Protein AF-A0A383WBE5-F1 (afdb_monomer)

Solvent-accessible surface area (backbone atoms only — not comparable to full-atom values): 13138 Å² total; per-residue (Å²): 139,89,74,96,76,85,88,79,81,76,92,83,75,55,53,64,82,38,38,76,37,96,54,30,44,100,83,18,21,33,39,42,39,72,37,47,26,37,24,79,88,40,89,92,39,70,59,68,49,75,51,32,63,54,89,50,66,79,34,72,50,17,30,55,55,42,47,58,23,40,49,56,35,49,54,25,47,78,69,72,65,59,42,84,93,76,47,42,68,42,64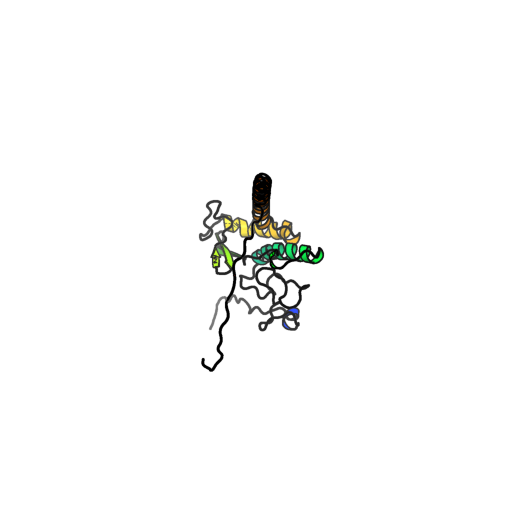,38,49,24,52,48,75,44,71,80,48,94,66,23,12,25,51,46,30,28,26,44,97,68,41,80,53,56,83,49,46,88,75,74,41,70,42,89,43,81,27,52,66,48,26,47,40,63,70,51,48,48,58,52,43,40,71,72,25,46,77,73,76,42,56,61,90,64,45,51,62,51,52,53,48,53,56,50,52,51,50,50,50,51,52,50,51,51,53,60,71,65,55,78,80,81,77,80,77,84,82,80,87,80,83,88,86,89,85,88,82,84,85,81,90,83,90,82,90,84,89,84,88,84,135

Secondary structure (DSSP, 8-state):
---S---PPPPP---HHHHTSTTB-TTSSBPB-TTT-BBSS-TT-B--GGGB--SS---HHHHHHHHHHHHHHHHHHHTT---GGGS------EEEEEEEETTEEEEEEE-GGG-B--SSGGGT--TTS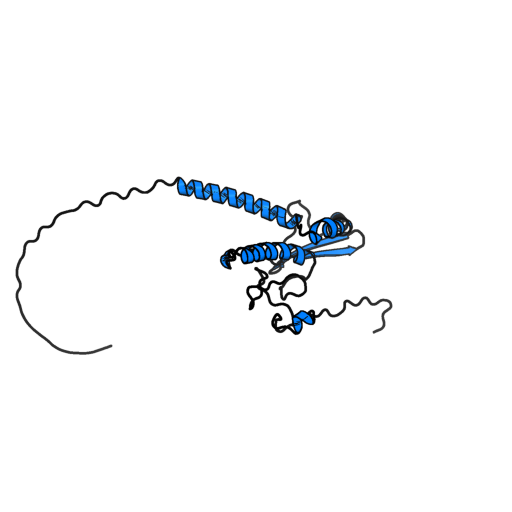-BHHHHHIIIIIHHHHHHHTGGGT--HHHHHHHHHHHHHHHHHHHHHHHHHHTSPP--PPPPP-PPP-------------------

Foldseek 3Di:
DDDPDDDDDDDDAADCVQQVDPQQDPRSAREADQWQQARPPDRLDGDAADRHPHPADRDPQRRLQVLVQNVQQNVCVVVVNRDPVPRGTAQQWDWDFDPPDVLWTQIFIAGPPGHGDDLCVVVVDDSRDTHSVSVCCVPPVVVCCCVVASVVSHDCSNVVVVVVVVVVVVVVVVVVVVVVVPDDPPPDDDDDDDDDDDDDDDDDDDDDDDDDDDD

Radius of gyration: 31.86 Å; Cα contacts (8 Å, |Δi|>4): 245; chains: 1; bounding box: 113×62×44 Å

Structure (mmCIF, N/CA/C/O backbone):
data_AF-A0A383WBE5-F1
#
_entry.id   AF-A0A383WBE5-F1
#
loop_
_atom_site.group_PDB
_atom_site.id
_atom_site.type_symbol
_atom_site.label_atom_id
_atom_site.label_alt_id
_atom_site.label_comp_id
_atom_site.label_asym_id
_atom_site.label_entity_id
_atom_site.label_seq_id
_atom_site.pdbx_PDB_ins_code
_atom_site.Cartn_x
_atom_site.Cartn_y
_atom_site.Cartn_z
_atom_site.occupancy
_atom_site.B_iso_or_equiv
_atom_site.auth_seq_id
_atom_site.auth_comp_id
_atom_site.auth_asym_id
_atom_site.auth_atom_id
_atom_site.pdbx_PDB_model_num
ATOM 1 N N . MET A 1 1 ? -28.006 -21.351 8.807 1.00 84.06 1 MET A N 1
ATOM 2 C CA . MET A 1 1 ? -27.714 -20.379 9.884 1.00 84.06 1 MET A CA 1
ATOM 3 C C . MET A 1 1 ? -28.696 -19.231 9.745 1.00 84.06 1 MET A C 1
ATOM 5 O O . MET A 1 1 ? -28.888 -18.782 8.623 1.00 84.06 1 MET A O 1
ATOM 9 N N . HIS A 1 2 ? -29.326 -18.804 10.838 1.00 94.88 2 HIS A N 1
ATOM 10 C CA . HIS A 1 2 ? -30.188 -17.618 10.872 1.00 94.88 2 HIS A CA 1
ATOM 11 C C . HIS A 1 2 ? -29.421 -16.472 11.544 1.00 94.88 2 HIS A C 1
ATOM 13 O O . HIS A 1 2 ? -28.668 -16.729 12.482 1.00 94.88 2 HIS A O 1
ATOM 19 N N . TYR A 1 3 ? -29.571 -15.248 11.039 1.00 97.56 3 TYR A N 1
ATOM 20 C CA . TYR A 1 3 ? -28.905 -14.047 11.547 1.00 97.56 3 TYR A CA 1
ATOM 21 C C . TYR A 1 3 ? -29.908 -12.897 11.674 1.00 97.56 3 TYR A C 1
ATOM 23 O O . TYR A 1 3 ? -30.753 -12.726 10.798 1.00 97.56 3 TYR A O 1
ATOM 31 N N . ASP A 1 4 ? -29.769 -12.093 12.730 1.00 97.88 4 ASP A N 1
ATOM 32 C CA . ASP A 1 4 ? -30.520 -10.840 12.906 1.00 97.88 4 ASP A CA 1
ATOM 33 C C . ASP A 1 4 ? -29.849 -9.666 12.164 1.00 97.88 4 ASP A C 1
ATOM 35 O O . ASP A 1 4 ? -30.520 -8.769 11.659 1.00 97.88 4 ASP A O 1
ATOM 39 N N . LEU A 1 5 ? -28.512 -9.694 12.047 1.00 97.75 5 LEU A N 1
ATOM 40 C CA . LEU A 1 5 ? -27.698 -8.781 11.237 1.00 97.75 5 LEU A CA 1
ATOM 41 C C . LEU A 1 5 ? -26.495 -9.536 10.652 1.00 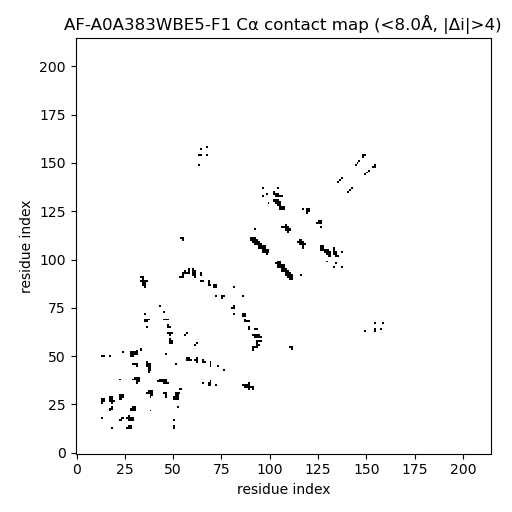97.75 5 LEU A C 1
ATOM 43 O O . LEU A 1 5 ? -25.787 -10.235 11.374 1.00 97.75 5 LEU A O 1
ATOM 47 N N . LEU A 1 6 ? -26.233 -9.352 9.356 1.00 97.50 6 LEU A N 1
ATOM 48 C CA . LEU A 1 6 ? -25.072 -9.912 8.663 1.00 97.50 6 LEU A CA 1
ATOM 49 C C . LEU A 1 6 ? -24.352 -8.814 7.871 1.00 97.50 6 LEU A C 1
ATOM 51 O O . LEU A 1 6 ? -24.920 -8.231 6.950 1.00 97.50 6 LEU A O 1
ATOM 55 N N . HIS A 1 7 ? -23.086 -8.570 8.209 1.00 97.44 7 HIS A N 1
ATOM 56 C CA . HIS A 1 7 ? -22.184 -7.714 7.441 1.00 97.44 7 HIS A CA 1
ATOM 57 C C . HIS A 1 7 ? -21.191 -8.593 6.675 1.00 97.44 7 HIS A C 1
ATOM 59 O O . HIS A 1 7 ? -20.322 -9.224 7.278 1.00 97.44 7 HIS A O 1
ATOM 65 N N . VAL A 1 8 ? -21.317 -8.640 5.348 1.00 97.69 8 VAL A N 1
ATOM 66 C CA . VAL A 1 8 ? -20.451 -9.455 4.485 1.00 97.69 8 VAL A CA 1
ATOM 67 C C . VAL A 1 8 ? -19.413 -8.569 3.812 1.00 97.69 8 VAL A C 1
ATOM 69 O O . VAL A 1 8 ? -19.761 -7.657 3.066 1.00 97.69 8 VAL A O 1
ATOM 72 N N . THR A 1 9 ? -18.136 -8.880 4.019 1.00 97.75 9 THR A N 1
ATOM 73 C CA . THR A 1 9 ? -17.062 -8.390 3.149 1.00 97.75 9 THR A CA 1
ATOM 74 C C . THR A 1 9 ? -17.033 -9.271 1.899 1.00 97.75 9 THR A C 1
ATOM 76 O O . THR A 1 9 ? -16.868 -10.486 2.040 1.00 97.75 9 THR A O 1
ATOM 79 N N . PRO A 1 10 ? -17.222 -8.722 0.688 1.00 97.69 10 PRO A N 1
ATOM 80 C CA . PRO A 1 10 ? -17.260 -9.533 -0.520 1.00 97.69 10 PRO A CA 1
ATOM 81 C C . PRO A 1 10 ? -15.884 -10.150 -0.824 1.00 97.69 10 PRO A C 1
ATOM 83 O O . PRO A 1 10 ? -14.854 -9.605 -0.415 1.00 97.69 10 PRO A O 1
ATOM 86 N N . PRO A 1 11 ? -15.835 -11.258 -1.584 1.00 97.12 11 PRO A N 1
ATOM 87 C CA . PRO A 1 11 ? -14.591 -11.721 -2.181 1.00 97.12 11 PRO A CA 1
ATOM 88 C C . PRO A 1 11 ? -14.015 -10.635 -3.096 1.00 97.12 11 PRO A C 1
ATOM 90 O O . PRO A 1 11 ? -14.704 -10.131 -3.983 1.00 97.12 11 PRO A O 1
ATOM 93 N N . HIS A 1 12 ? -12.748 -10.286 -2.892 1.00 95.69 12 HIS A N 1
ATOM 94 C CA . HIS A 1 12 ? -12.026 -9.363 -3.764 1.00 95.69 12 HIS A CA 1
ATOM 95 C C . HIS A 1 12 ? -11.203 -10.158 -4.779 1.00 95.69 12 HIS A C 1
ATOM 97 O O . HIS A 1 12 ? -10.529 -11.122 -4.417 1.00 95.69 12 HIS A O 1
ATOM 103 N N . VAL A 1 13 ? -11.249 -9.744 -6.043 1.00 96.38 13 VAL A N 1
ATOM 104 C CA . VAL A 1 13 ? -10.542 -10.381 -7.163 1.00 96.38 13 VAL A CA 1
ATOM 105 C C . VAL A 1 13 ? -9.767 -9.328 -7.960 1.00 96.38 13 VAL A C 1
ATOM 107 O O . VAL A 1 13 ? -10.116 -8.145 -7.886 1.00 96.38 13 VAL A O 1
ATOM 110 N N . PRO A 1 14 ? -8.727 -9.713 -8.721 1.00 97.12 14 PRO A N 1
ATOM 111 C CA . PRO A 1 14 ? -8.031 -8.771 -9.582 1.00 97.12 14 PRO A CA 1
ATOM 112 C C . PRO A 1 14 ? -8.961 -8.170 -10.640 1.00 97.12 14 PRO A C 1
ATOM 114 O O . PRO A 1 14 ? -9.923 -8.796 -11.092 1.00 97.12 14 PRO A O 1
ATOM 117 N N . ALA A 1 15 ? -8.645 -6.951 -11.075 1.00 95.69 15 ALA A N 1
ATOM 118 C CA . ALA A 1 15 ? -9.392 -6.295 -12.139 1.00 95.69 15 ALA A CA 1
ATOM 119 C C . ALA A 1 15 ? -9.280 -7.102 -13.452 1.00 95.69 15 ALA A C 1
ATOM 121 O O . ALA A 1 15 ? -8.156 -7.402 -13.865 1.00 95.69 15 ALA A O 1
ATOM 122 N N . PRO A 1 16 ? -10.389 -7.386 -14.168 1.00 97.38 16 PRO A N 1
ATOM 123 C CA . PRO A 1 16 ? -10.356 -8.176 -15.404 1.00 97.38 16 PRO A CA 1
ATOM 124 C C . PRO A 1 16 ? -9.411 -7.625 -16.478 1.00 97.38 16 PRO A C 1
ATOM 126 O O . PRO A 1 16 ? -8.791 -8.392 -17.208 1.00 97.38 16 PRO A O 1
ATOM 129 N N . ALA A 1 17 ? -9.259 -6.299 -16.549 1.00 96.75 17 ALA A N 1
ATOM 130 C CA . ALA A 1 17 ? -8.336 -5.643 -17.474 1.00 96.75 17 ALA A CA 1
ATOM 131 C C . ALA A 1 17 ? -6.866 -6.030 -17.232 1.00 96.75 17 ALA A C 1
ATOM 133 O O . ALA A 1 17 ? -6.092 -6.104 -18.179 1.00 96.75 17 ALA A O 1
ATOM 134 N N . VAL A 1 18 ? -6.488 -6.294 -15.977 1.00 97.50 18 VAL A N 1
ATOM 135 C CA . VAL A 1 18 ? -5.151 -6.782 -15.620 1.00 97.50 18 VAL A CA 1
ATOM 136 C C . VAL A 1 18 ? -5.100 -8.297 -15.771 1.00 97.50 18 VAL A C 1
ATOM 138 O O . VAL A 1 18 ? -4.223 -8.796 -16.472 1.00 97.50 18 VAL A O 1
ATOM 141 N N . ALA A 1 19 ? -6.065 -9.013 -15.186 1.00 97.75 19 ALA A N 1
ATOM 142 C CA . ALA A 1 19 ? -6.081 -10.474 -15.137 1.00 97.75 19 ALA A CA 1
ATOM 143 C C . ALA A 1 19 ? -6.065 -11.135 -16.524 1.00 97.75 19 ALA A C 1
ATOM 145 O O . ALA A 1 19 ? -5.421 -12.161 -16.708 1.00 97.75 19 ALA A O 1
ATOM 146 N N . ASN A 1 20 ? -6.730 -10.527 -17.510 1.00 97.69 20 ASN A N 1
ATOM 147 C CA . ASN A 1 20 ? -6.792 -11.038 -18.882 1.00 97.69 20 ASN A CA 1
ATOM 148 C C . ASN A 1 20 ? -5.651 -10.521 -19.780 1.00 97.69 20 ASN A C 1
ATOM 150 O O . ASN A 1 20 ? -5.689 -10.715 -20.994 1.00 97.69 20 ASN A O 1
ATOM 154 N N . SER A 1 21 ? -4.662 -9.821 -19.217 1.00 97.62 21 SER A N 1
ATOM 155 C CA . SER A 1 21 ? -3.541 -9.237 -19.962 1.00 97.62 21 SER A CA 1
ATOM 156 C C . SER A 1 21 ? -2.244 -10.022 -19.762 1.00 97.62 21 SER A C 1
ATOM 158 O O . SER A 1 21 ? -2.089 -10.784 -18.809 1.00 97.62 21 SER A O 1
ATOM 160 N N . SER A 1 22 ? -1.244 -9.755 -20.604 1.00 97.62 22 SER A N 1
ATOM 161 C CA . SER A 1 22 ? 0.113 -10.283 -20.416 1.00 97.62 22 SER A CA 1
ATOM 162 C C . SER A 1 22 ? 0.862 -9.659 -19.227 1.00 97.62 22 SER A C 1
ATOM 164 O O . SER A 1 22 ? 2.015 -10.023 -18.975 1.00 97.62 22 SER A O 1
ATOM 166 N N . LEU A 1 23 ? 0.244 -8.722 -18.497 1.00 98.00 23 LEU A N 1
ATOM 167 C CA . LEU A 1 23 ? 0.819 -8.047 -17.330 1.00 98.00 23 LEU A CA 1
ATOM 168 C C . LEU A 1 23 ? 0.566 -8.796 -16.009 1.00 98.00 23 LEU A C 1
ATOM 170 O O . LEU A 1 23 ? 1.147 -8.457 -14.980 1.00 98.00 23 LEU A O 1
ATOM 174 N N . ALA A 1 24 ? -0.313 -9.797 -16.014 1.00 98.00 24 ALA A N 1
ATOM 175 C CA . ALA A 1 24 ? -0.680 -10.511 -14.800 1.00 98.00 24 ALA A CA 1
ATOM 176 C C . ALA A 1 24 ? 0.362 -11.564 -14.369 1.00 98.00 24 ALA A C 1
ATOM 178 O O . ALA A 1 24 ? 1.143 -12.078 -15.179 1.00 98.00 24 ALA A O 1
ATOM 179 N N . ASP A 1 25 ? 0.373 -11.893 -13.080 1.00 96.88 25 ASP A N 1
ATOM 180 C CA . ASP A 1 25 ? 0.898 -13.148 -12.548 1.00 96.88 25 ASP A CA 1
ATOM 181 C C . ASP A 1 25 ? -0.133 -14.290 -12.677 1.00 96.88 25 ASP A C 1
ATOM 183 O O . ASP A 1 25 ? -1.224 -14.119 -13.221 1.00 96.88 25 ASP A O 1
ATOM 187 N N . ALA A 1 26 ? 0.205 -15.473 -12.156 1.00 95.94 26 ALA A N 1
ATOM 188 C CA . ALA A 1 26 ? -0.695 -16.630 -12.152 1.00 95.94 26 ALA A CA 1
ATOM 189 C C . ALA A 1 26 ? -1.987 -16.412 -11.333 1.00 95.94 26 ALA A C 1
ATOM 191 O O . ALA A 1 26 ? -2.956 -17.143 -11.523 1.00 95.94 26 ALA A O 1
ATOM 192 N N . GLY A 1 27 ? -2.007 -15.428 -10.427 1.00 96.06 27 GLY A N 1
ATOM 193 C CA . GLY A 1 27 ? -3.172 -15.039 -9.634 1.00 96.06 27 GLY A CA 1
ATOM 194 C C . GLY A 1 27 ? -4.013 -13.925 -10.264 1.00 96.06 27 GLY A C 1
ATOM 195 O O . GLY A 1 27 ? -5.017 -13.534 -9.673 1.00 96.06 27 GLY A O 1
ATOM 196 N N . GLY A 1 28 ? -3.629 -13.410 -11.438 1.00 97.69 28 GLY A N 1
ATOM 197 C CA . GLY A 1 28 ? -4.328 -12.330 -12.138 1.00 97.69 28 GLY A CA 1
ATOM 198 C C . GLY A 1 28 ? -3.926 -10.913 -11.703 1.00 97.69 28 GLY A C 1
ATOM 199 O O . GLY A 1 28 ? -4.523 -9.947 -12.179 1.00 97.69 28 GLY A O 1
ATOM 200 N N . TRP A 1 29 ? -2.938 -10.759 -10.815 1.00 98.25 29 TRP A N 1
ATOM 201 C CA . TRP A 1 29 ? -2.478 -9.458 -10.314 1.00 98.25 29 TRP A CA 1
ATOM 202 C C . TRP A 1 29 ? -1.343 -8.901 -11.165 1.00 98.25 29 TRP A C 1
ATOM 204 O O . TRP A 1 29 ? -0.551 -9.652 -11.721 1.00 98.25 29 TRP A O 1
ATOM 214 N N . LEU A 1 30 ? -1.214 -7.577 -11.233 1.00 98.38 30 LEU A N 1
ATOM 215 C CA . LEU A 1 30 ? -0.131 -6.913 -11.953 1.00 98.38 30 LEU A CA 1
ATOM 216 C C . LEU A 1 30 ? 1.215 -7.278 -11.315 1.00 98.38 30 LEU A C 1
ATOM 218 O O . LEU A 1 30 ? 1.466 -6.929 -10.156 1.00 98.38 30 LEU A O 1
ATOM 222 N N . VAL A 1 31 ? 2.078 -7.964 -12.069 1.00 98.00 31 VAL A N 1
ATOM 223 C CA . VAL A 1 31 ? 3.340 -8.475 -11.529 1.00 98.00 31 VAL A CA 1
ATOM 224 C C . VAL A 1 31 ? 4.438 -7.422 -11.578 1.00 98.00 31 VAL A C 1
ATOM 226 O O . VAL A 1 31 ? 4.884 -6.986 -12.639 1.00 98.00 31 VAL A O 1
ATOM 229 N N . VAL A 1 32 ? 4.915 -7.020 -10.407 1.00 98.06 32 VAL A N 1
ATOM 230 C CA . VAL A 1 32 ? 5.949 -5.990 -10.268 1.00 98.06 32 VAL A CA 1
ATOM 231 C C . VAL A 1 32 ? 7.045 -6.434 -9.314 1.00 98.06 32 VAL A C 1
ATOM 233 O O . VAL A 1 32 ? 6.839 -7.277 -8.440 1.00 98.06 32 VAL A O 1
ATOM 236 N N . ASN A 1 33 ? 8.224 -5.842 -9.466 1.00 97.50 33 ASN A N 1
ATOM 237 C CA . ASN A 1 33 ? 9.270 -5.920 -8.466 1.00 97.50 33 ASN A CA 1
ATOM 238 C C . ASN A 1 33 ? 8.764 -5.276 -7.166 1.00 97.50 33 ASN A C 1
ATOM 240 O O . ASN A 1 33 ? 8.285 -4.140 -7.167 1.00 97.50 33 ASN A O 1
ATOM 244 N N . LYS A 1 34 ? 8.885 -6.008 -6.054 1.00 97.44 34 LYS A N 1
ATOM 245 C CA . LYS A 1 34 ? 8.357 -5.587 -4.750 1.00 97.44 34 LYS A CA 1
ATOM 246 C C . LYS A 1 34 ? 8.993 -4.303 -4.204 1.00 97.44 34 LYS A C 1
ATOM 248 O O . LYS A 1 34 ? 8.374 -3.633 -3.383 1.00 97.44 34 LYS A O 1
ATOM 253 N N . GLU A 1 35 ? 10.211 -3.980 -4.633 1.00 97.00 35 GLU A N 1
ATOM 254 C CA . GLU A 1 35 ? 10.952 -2.797 -4.201 1.00 97.00 35 GLU A CA 1
ATOM 255 C C . GLU A 1 35 ? 10.780 -1.651 -5.198 1.00 97.00 35 GLU A C 1
ATOM 257 O O . GLU A 1 35 ? 10.442 -0.544 -4.797 1.00 97.00 35 GLU A O 1
ATOM 262 N N . THR A 1 36 ? 10.988 -1.891 -6.494 1.00 97.44 36 THR A N 1
ATOM 263 C CA . THR A 1 36 ? 11.051 -0.800 -7.485 1.00 97.44 36 THR A CA 1
ATOM 264 C C . THR A 1 36 ? 9.706 -0.456 -8.116 1.00 97.44 36 THR A C 1
ATOM 266 O O . THR A 1 36 ? 9.591 0.586 -8.762 1.00 97.44 36 THR A O 1
ATOM 269 N N . LEU A 1 37 ? 8.691 -1.313 -7.939 1.00 98.25 37 LEU A N 1
ATOM 270 C CA . LEU A 1 37 ? 7.353 -1.205 -8.541 1.00 98.25 37 LEU A CA 1
ATOM 271 C C . LEU A 1 37 ? 7.326 -1.306 -10.076 1.00 98.25 37 LEU A C 1
ATOM 273 O O . LEU A 1 37 ? 6.272 -1.152 -10.697 1.00 98.25 37 LEU A O 1
ATOM 277 N N . GLN A 1 38 ? 8.469 -1.602 -10.692 1.00 97.88 38 GLN A N 1
ATOM 278 C CA . GLN A 1 38 ? 8.599 -1.846 -12.123 1.00 97.88 38 GLN A CA 1
ATOM 279 C C . GLN A 1 38 ? 8.125 -3.260 -12.467 1.00 97.88 38 GLN A C 1
ATOM 281 O O . GLN A 1 38 ? 8.376 -4.213 -11.727 1.00 97.88 38 GLN A O 1
ATOM 286 N N . HIS A 1 39 ? 7.452 -3.418 -13.600 1.00 98.12 39 HIS A N 1
ATOM 287 C CA . HIS A 1 39 ? 6.973 -4.711 -14.066 1.00 98.12 39 HIS A CA 1
ATOM 288 C C . HIS A 1 39 ? 8.138 -5.652 -14.399 1.00 98.12 39 HIS A C 1
ATOM 290 O O . HIS A 1 39 ? 9.092 -5.264 -15.071 1.00 98.12 39 HIS A O 1
ATOM 296 N N . LEU A 1 40 ? 8.040 -6.922 -13.992 1.00 97.06 40 LEU A N 1
ATOM 297 C CA . LEU A 1 40 ? 9.162 -7.871 -14.106 1.00 97.06 40 LEU A CA 1
ATOM 298 C C . LEU A 1 40 ? 9.545 -8.229 -15.549 1.00 97.06 40 LEU A C 1
ATOM 300 O O . LEU A 1 40 ? 10.672 -8.639 -15.803 1.00 97.06 40 LEU A O 1
ATOM 304 N N . ARG A 1 41 ? 8.606 -8.103 -16.494 1.00 97.06 41 ARG A N 1
ATOM 305 C CA . ARG A 1 41 ? 8.818 -8.441 -17.917 1.00 97.06 41 ARG A CA 1
ATOM 306 C C . ARG A 1 41 ? 8.873 -7.237 -18.857 1.00 97.06 41 ARG A C 1
ATOM 308 O O . ARG A 1 41 ? 9.339 -7.376 -19.980 1.00 97.06 41 ARG A O 1
ATOM 315 N N . TYR A 1 42 ? 8.354 -6.084 -18.433 1.00 97.62 42 TYR A N 1
ATOM 316 C CA . TYR A 1 42 ? 8.132 -4.933 -19.313 1.00 97.62 42 TYR A CA 1
ATOM 317 C C . TYR A 1 42 ? 8.751 -3.692 -18.661 1.00 97.62 42 TYR A C 1
ATOM 319 O O . TYR A 1 42 ? 8.151 -3.129 -17.749 1.00 97.62 42 TYR A O 1
ATOM 327 N N . PRO A 1 43 ? 9.951 -3.260 -19.085 1.00 95.44 43 PRO A N 1
ATOM 328 C CA . PRO A 1 43 ? 10.722 -2.241 -18.367 1.00 95.44 43 PRO A CA 1
ATOM 329 C C . PRO A 1 43 ? 10.081 -0.845 -18.389 1.00 95.44 43 PRO A C 1
ATOM 331 O O . PRO A 1 43 ? 10.426 0.007 -17.579 1.00 95.44 43 PRO A O 1
ATOM 334 N N . ASN A 1 44 ? 9.132 -0.598 -19.287 1.00 96.31 44 ASN A N 1
ATOM 335 C CA . ASN A 1 44 ? 8.376 0.649 -19.380 1.00 96.31 44 ASN A CA 1
ATOM 336 C C . ASN A 1 44 ? 7.006 0.591 -18.678 1.00 96.31 44 ASN A C 1
ATOM 338 O O . ASN A 1 44 ? 6.203 1.506 -18.843 1.00 96.31 44 ASN A O 1
ATOM 342 N N . VAL A 1 45 ? 6.716 -0.477 -17.931 1.00 97.94 45 VAL A N 1
ATOM 343 C CA . VAL A 1 45 ? 5.460 -0.647 -17.193 1.00 97.94 45 VAL A CA 1
ATOM 344 C C . VAL A 1 45 ? 5.751 -0.613 -15.697 1.00 97.94 45 VAL A C 1
ATOM 346 O O . VAL A 1 45 ? 6.680 -1.259 -15.220 1.00 97.94 45 VAL A O 1
ATOM 349 N N . PHE A 1 46 ? 4.925 0.115 -14.952 1.00 98.19 46 PHE A N 1
ATOM 350 C CA . PHE A 1 46 ? 4.971 0.193 -13.493 1.00 98.19 46 PHE A CA 1
ATOM 351 C C . PHE A 1 46 ? 3.579 -0.051 -12.918 1.00 98.19 46 PHE A C 1
ATOM 353 O O . PHE A 1 46 ? 2.573 0.138 -13.604 1.00 98.19 46 PHE A O 1
ATOM 360 N N . GLY A 1 47 ? 3.526 -0.467 -11.656 1.00 97.69 47 GLY A N 1
ATOM 361 C CA . GLY A 1 47 ? 2.281 -0.752 -10.953 1.00 97.69 47 GLY A CA 1
ATOM 362 C C . GLY A 1 47 ? 2.220 -0.119 -9.572 1.00 97.69 47 GLY A C 1
ATOM 363 O O . GLY A 1 47 ? 3.228 0.014 -8.886 1.00 97.69 47 GLY A O 1
ATOM 364 N N . ILE A 1 48 ? 1.012 0.227 -9.136 1.00 97.75 48 ILE A N 1
ATOM 365 C CA . ILE A 1 48 ? 0.741 0.792 -7.814 1.00 97.75 48 ILE A CA 1
ATOM 366 C C . ILE A 1 48 ? -0.612 0.320 -7.282 1.00 97.75 48 ILE A C 1
ATOM 368 O O . ILE A 1 48 ? -1.566 0.143 -8.036 1.00 97.75 48 ILE A O 1
ATOM 372 N N . GLY A 1 49 ? -0.703 0.179 -5.963 1.00 97.75 49 GLY A N 1
ATOM 373 C CA . GLY A 1 49 ? -1.946 -0.063 -5.249 1.00 97.75 49 GLY A CA 1
ATOM 374 C C . GLY A 1 49 ? -2.463 -1.491 -5.380 1.00 97.75 49 GLY A C 1
ATOM 375 O O . GLY A 1 49 ? -1.715 -2.459 -5.543 1.00 97.75 49 GLY A O 1
ATOM 376 N N . ASP A 1 50 ? -3.780 -1.616 -5.264 1.00 98.12 50 ASP A N 1
ATOM 377 C CA . ASP A 1 50 ? -4.451 -2.891 -5.019 1.00 98.12 50 ASP A CA 1
ATOM 378 C C . ASP A 1 50 ? -4.374 -3.860 -6.202 1.00 98.12 50 ASP A C 1
ATOM 380 O O . ASP A 1 50 ? -4.496 -5.069 -5.999 1.00 98.12 50 ASP A O 1
ATOM 384 N N . CYS A 1 51 ? -4.120 -3.372 -7.419 1.00 97.44 51 CYS A N 1
ATOM 385 C CA . CYS A 1 51 ? -3.981 -4.227 -8.596 1.00 97.44 51 CYS A CA 1
ATOM 386 C C . CYS A 1 51 ? -2.662 -5.013 -8.622 1.00 97.44 51 CYS A C 1
ATOM 388 O O . CYS A 1 51 ? -2.572 -5.986 -9.367 1.00 97.44 51 CYS A O 1
ATOM 390 N N . CYS A 1 52 ? -1.664 -4.633 -7.820 1.00 97.88 52 CYS A N 1
ATOM 391 C CA . CYS A 1 52 ? -0.340 -5.247 -7.838 1.00 97.88 52 CYS A CA 1
ATOM 392 C C . CYS A 1 52 ? -0.234 -6.509 -6.981 1.00 97.88 52 CYS A C 1
ATOM 394 O O . CYS A 1 52 ? -0.885 -6.642 -5.939 1.00 97.88 52 CYS A O 1
ATOM 396 N N . SER A 1 53 ? 0.696 -7.384 -7.357 1.00 96.50 53 SER A N 1
ATOM 397 C CA . SER A 1 53 ? 1.096 -8.587 -6.615 1.00 96.50 53 SER A CA 1
ATOM 398 C C . SER A 1 53 ? 2.033 -8.291 -5.423 1.00 96.50 53 SER A C 1
ATOM 400 O O . SER A 1 53 ? 2.898 -9.103 -5.093 1.00 96.50 53 SER A O 1
ATOM 402 N N . LEU A 1 54 ? 1.936 -7.106 -4.804 1.00 97.44 54 LEU A N 1
ATOM 403 C CA . LEU A 1 54 ? 2.827 -6.709 -3.706 1.00 97.44 54 LEU A CA 1
ATOM 404 C C . LEU A 1 54 ? 2.470 -7.463 -2.415 1.00 97.44 54 LEU A C 1
ATOM 406 O O . LEU A 1 54 ? 1.298 -7.460 -2.029 1.00 97.44 54 LEU A O 1
ATOM 410 N N . PRO A 1 55 ? 3.449 -8.056 -1.705 1.00 95.75 55 PRO A N 1
ATOM 411 C CA . PRO A 1 55 ? 3.206 -8.827 -0.487 1.00 95.75 55 PRO A CA 1
ATOM 412 C C . PRO A 1 55 ? 3.078 -7.911 0.744 1.00 95.75 55 PRO A C 1
ATOM 414 O O . PRO A 1 55 ? 3.851 -8.004 1.692 1.00 95.75 55 PRO A O 1
ATOM 417 N N . THR A 1 56 ? 2.123 -6.979 0.713 1.00 95.62 56 THR A N 1
ATOM 418 C CA . THR A 1 56 ? 1.797 -6.075 1.828 1.00 95.62 56 THR A CA 1
ATOM 419 C C . THR A 1 56 ? 0.291 -5.785 1.877 1.00 95.62 56 THR A C 1
ATOM 421 O O . THR A 1 56 ? -0.456 -6.130 0.958 1.00 95.62 56 THR A O 1
ATOM 424 N N . GLY A 1 57 ? -0.175 -5.143 2.950 1.00 93.56 57 GLY A N 1
ATOM 425 C CA . GLY A 1 57 ? -1.561 -4.711 3.092 1.00 93.56 57 GLY A CA 1
ATOM 426 C C . GLY A 1 57 ? -1.970 -3.724 1.993 1.00 93.56 57 GLY A C 1
ATOM 427 O O . GLY A 1 57 ? -1.345 -2.674 1.827 1.00 93.56 57 GLY A O 1
ATOM 428 N N . LYS A 1 58 ? -3.056 -4.045 1.284 1.00 96.81 58 LYS A N 1
ATOM 429 C CA . LYS A 1 58 ? -3.674 -3.230 0.2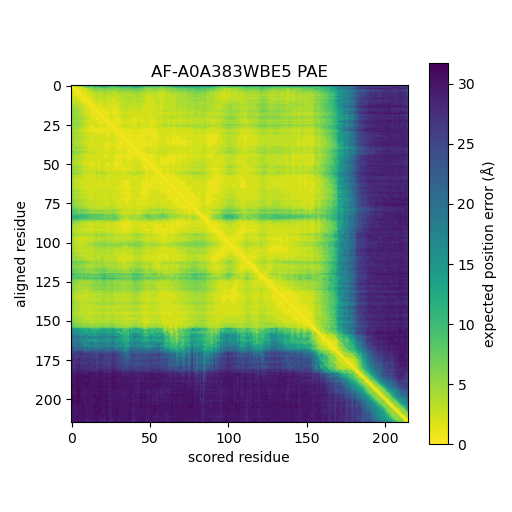25 1.00 96.81 58 LYS A CA 1
ATOM 430 C C . LYS A 1 58 ? -4.463 -2.067 0.839 1.00 96.81 58 LYS A C 1
ATOM 432 O O . LYS A 1 58 ? -5.616 -2.224 1.233 1.00 96.81 58 LYS A O 1
ATOM 437 N N . THR A 1 59 ? -3.794 -0.928 1.028 1.00 97.19 59 THR A N 1
ATOM 438 C CA . THR A 1 59 ? -4.358 0.263 1.684 1.00 97.19 59 THR A CA 1
ATOM 439 C C . THR A 1 59 ? -4.003 1.544 0.932 1.00 97.19 59 THR A C 1
ATOM 441 O O . THR A 1 59 ? -2.996 1.622 0.227 1.00 97.19 59 THR A O 1
ATOM 444 N N . ALA A 1 60 ? -4.780 2.609 1.154 1.00 96.12 60 ALA A N 1
ATOM 445 C CA . ALA A 1 60 ? -4.457 3.933 0.619 1.00 96.12 60 ALA A CA 1
ATOM 446 C C . ALA A 1 60 ? -3.108 4.469 1.141 1.00 96.12 60 ALA A C 1
ATOM 448 O O . ALA A 1 60 ? -2.401 5.165 0.417 1.00 96.12 60 ALA A O 1
ATOM 449 N N . ALA A 1 61 ? -2.719 4.121 2.372 1.00 95.62 61 ALA A N 1
ATOM 450 C CA . ALA A 1 61 ? -1.417 4.495 2.920 1.00 95.62 61 ALA A CA 1
ATOM 451 C C . ALA A 1 61 ? -0.264 3.789 2.190 1.00 95.62 61 ALA A C 1
ATOM 453 O O . ALA A 1 61 ? 0.749 4.427 1.891 1.00 95.62 61 ALA A O 1
ATOM 454 N N . ALA A 1 62 ? -0.441 2.510 1.840 1.00 96.88 62 ALA A N 1
ATOM 455 C CA . ALA A 1 62 ? 0.504 1.787 0.996 1.00 96.88 62 ALA A CA 1
ATOM 456 C C . ALA A 1 62 ? 0.606 2.430 -0.390 1.00 96.88 62 ALA A C 1
ATOM 458 O O . ALA A 1 62 ? 1.711 2.730 -0.834 1.00 96.88 62 ALA A O 1
ATOM 459 N N . ALA A 1 63 ? -0.527 2.742 -1.028 1.00 97.12 63 ALA A N 1
ATOM 460 C CA . ALA A 1 63 ? -0.541 3.444 -2.311 1.00 97.12 63 ALA A CA 1
ATOM 461 C C . ALA A 1 63 ? 0.193 4.797 -2.235 1.00 97.12 63 ALA A C 1
ATOM 463 O O . ALA A 1 63 ? 0.994 5.114 -3.107 1.00 97.12 63 ALA A O 1
ATOM 464 N N . ALA A 1 64 ? 0.009 5.575 -1.165 1.00 95.38 64 ALA A N 1
ATOM 465 C CA . ALA A 1 64 ? 0.725 6.838 -0.978 1.00 95.38 64 ALA A CA 1
ATOM 466 C C . ALA A 1 64 ? 2.253 6.649 -0.881 1.00 95.38 64 ALA A C 1
ATOM 468 O O . ALA A 1 64 ? 3.014 7.416 -1.467 1.00 95.38 64 ALA A O 1
ATOM 469 N N . ALA A 1 65 ? 2.723 5.622 -0.166 1.00 95.25 65 ALA A N 1
ATOM 470 C CA . ALA A 1 65 ? 4.154 5.334 -0.055 1.00 95.25 65 ALA A CA 1
ATOM 471 C C . ALA A 1 65 ? 4.750 4.756 -1.348 1.00 95.25 65 ALA A C 1
ATOM 473 O O . ALA A 1 65 ? 5.877 5.105 -1.713 1.00 95.25 65 ALA A O 1
ATOM 474 N N . GLN A 1 66 ? 3.986 3.916 -2.046 1.00 97.56 66 GLN A N 1
ATOM 475 C CA . GLN A 1 66 ? 4.337 3.366 -3.353 1.00 97.56 66 GLN A CA 1
ATOM 476 C C . GLN A 1 66 ? 4.453 4.473 -4.402 1.00 97.56 66 GLN A C 1
ATOM 478 O O . GLN A 1 66 ? 5.414 4.479 -5.161 1.00 97.56 66 GLN A O 1
ATOM 483 N N . PHE A 1 67 ? 3.542 5.452 -4.398 1.00 96.88 67 PHE A N 1
ATOM 484 C CA . PHE A 1 67 ? 3.568 6.593 -5.317 1.00 96.88 67 PHE A CA 1
ATOM 485 C C . PHE A 1 67 ? 4.916 7.316 -5.307 1.00 96.88 67 PHE A C 1
ATOM 487 O O . PHE A 1 67 ? 5.457 7.603 -6.368 1.00 96.88 67 PHE A O 1
ATOM 494 N N . LEU A 1 68 ? 5.498 7.550 -4.129 1.00 94.44 68 LEU A N 1
ATOM 495 C CA . LEU A 1 68 ? 6.793 8.225 -4.021 1.00 94.44 68 LEU A CA 1
ATOM 496 C C . LEU A 1 68 ? 7.934 7.432 -4.670 1.00 94.44 68 LEU A C 1
ATOM 498 O O . LEU A 1 68 ? 8.827 8.019 -5.266 1.00 94.44 68 LEU A O 1
ATOM 502 N N . VAL A 1 69 ? 7.913 6.105 -4.538 1.00 95.94 69 VAL A N 1
ATOM 503 C CA . VAL A 1 69 ? 8.925 5.227 -5.142 1.00 95.94 69 VAL A CA 1
ATOM 504 C C . VAL A 1 69 ? 8.717 5.130 -6.649 1.00 95.94 69 VAL A C 1
ATOM 506 O O . VAL A 1 69 ? 9.667 5.263 -7.415 1.00 95.94 69 VAL A O 1
ATOM 509 N N . LEU A 1 70 ? 7.465 4.949 -7.073 1.00 96.81 70 LEU A N 1
ATOM 510 C CA . LEU A 1 70 ? 7.091 4.865 -8.478 1.00 96.81 70 LEU A CA 1
ATOM 511 C C . LEU A 1 70 ? 7.423 6.159 -9.220 1.00 96.81 70 LEU A C 1
ATOM 513 O O . LEU A 1 70 ? 7.985 6.082 -10.304 1.00 96.81 70 LEU A O 1
ATOM 517 N N . ARG A 1 71 ? 7.126 7.326 -8.635 1.00 95.56 71 ARG A N 1
ATOM 518 C CA . ARG A 1 71 ? 7.478 8.634 -9.202 1.00 95.56 71 ARG A CA 1
ATOM 519 C C . ARG A 1 71 ? 8.984 8.743 -9.420 1.00 95.56 71 ARG A C 1
ATOM 521 O O . ARG A 1 71 ? 9.402 8.961 -10.547 1.00 95.56 71 ARG A O 1
ATOM 528 N N . ASP A 1 72 ? 9.782 8.539 -8.369 1.00 94.81 72 ASP A N 1
ATOM 529 C CA . ASP A 1 72 ? 11.240 8.688 -8.446 1.00 94.81 72 ASP A CA 1
ATOM 530 C C . ASP A 1 72 ? 11.846 7.735 -9.509 1.00 94.81 72 ASP A C 1
ATOM 532 O O . ASP A 1 72 ? 12.719 8.133 -10.281 1.00 94.81 72 ASP A O 1
ATOM 536 N N . ASN A 1 73 ? 11.343 6.497 -9.611 1.00 97.06 73 ASN A N 1
ATOM 537 C CA . ASN A 1 73 ? 11.806 5.525 -10.610 1.00 97.06 73 ASN A CA 1
ATOM 538 C C . ASN A 1 73 ? 11.320 5.832 -12.033 1.00 97.06 73 ASN A C 1
ATOM 540 O O . ASN A 1 73 ? 12.063 5.622 -12.993 1.00 97.06 73 ASN A O 1
ATOM 544 N N . LEU A 1 74 ? 10.089 6.320 -12.186 1.00 96.00 74 LEU A N 1
ATOM 545 C CA . LEU A 1 74 ? 9.533 6.705 -13.480 1.00 96.00 74 LEU A CA 1
ATOM 546 C C . LEU A 1 74 ? 10.237 7.951 -14.031 1.00 96.00 74 LEU A C 1
ATOM 548 O O . LEU A 1 74 ? 10.589 7.972 -15.208 1.00 96.00 74 LEU A O 1
ATOM 552 N N . ASP A 1 75 ? 10.510 8.942 -13.180 1.00 95.62 75 ASP A N 1
ATOM 553 C CA . ASP A 1 75 ? 11.285 10.133 -13.536 1.00 95.62 75 ASP A CA 1
ATOM 554 C C . ASP A 1 75 ? 12.698 9.748 -13.992 1.00 95.62 75 ASP A C 1
ATOM 556 O O . ASP A 1 75 ? 13.154 10.186 -15.050 1.00 95.62 75 ASP A O 1
ATOM 560 N N . ALA A 1 76 ? 13.367 8.853 -13.255 1.00 96.25 76 ALA A N 1
ATOM 561 C CA . ALA A 1 76 ? 14.671 8.326 -13.649 1.00 96.25 76 ALA A CA 1
ATOM 562 C C . ALA A 1 76 ? 14.616 7.551 -14.979 1.00 96.25 76 ALA A C 1
ATOM 564 O O . ALA A 1 76 ? 15.544 7.648 -15.784 1.00 96.25 76 ALA A O 1
ATOM 565 N N . LEU A 1 77 ? 13.538 6.801 -15.245 1.00 96.81 77 LEU A N 1
ATOM 566 C CA . LEU A 1 77 ? 13.367 6.104 -16.523 1.00 96.81 77 LEU A CA 1
ATOM 567 C C . LEU A 1 77 ? 13.228 7.104 -17.674 1.00 96.81 77 LEU A C 1
ATOM 569 O O . LEU A 1 77 ? 13.904 6.957 -18.690 1.00 96.81 77 LEU A O 1
ATOM 573 N N . MET A 1 78 ? 12.380 8.123 -17.510 1.00 96.88 78 MET A N 1
ATOM 574 C CA . MET A 1 78 ? 12.166 9.164 -18.520 1.00 96.88 78 MET A CA 1
ATOM 575 C C . MET A 1 78 ? 13.438 9.976 -18.792 1.00 96.88 78 MET A C 1
ATOM 577 O O . MET A 1 78 ? 13.673 10.377 -19.929 1.00 96.88 78 MET A O 1
ATOM 581 N N . ALA A 1 79 ? 14.282 10.172 -17.777 1.00 96.69 79 ALA A N 1
ATOM 582 C CA . ALA A 1 79 ? 15.586 10.817 -17.909 1.00 96.69 79 ALA A CA 1
ATOM 583 C C . ALA A 1 79 ? 16.679 9.905 -18.505 1.00 96.69 79 ALA A C 1
ATOM 585 O O . ALA A 1 79 ? 17.793 10.367 -18.748 1.00 96.69 79 ALA A O 1
ATOM 586 N N . GLY A 1 80 ? 16.400 8.613 -18.719 1.00 96.06 80 GLY A N 1
ATOM 587 C CA . GLY A 1 80 ? 17.392 7.631 -19.172 1.00 96.06 80 GLY A CA 1
ATOM 588 C C . GLY A 1 80 ? 18.458 7.291 -18.123 1.00 96.06 80 GLY A C 1
ATOM 589 O O . GLY A 1 80 ? 19.497 6.731 -18.465 1.00 96.06 80 GLY A O 1
ATOM 590 N N . SER A 1 81 ? 18.220 7.627 -16.852 1.00 94.88 81 SER A N 1
ATOM 591 C CA . SER A 1 81 ? 19.163 7.452 -15.743 1.00 94.88 81 SER A CA 1
ATOM 592 C C . SER A 1 81 ? 18.765 6.341 -14.768 1.00 94.88 81 SER A C 1
ATOM 594 O O . SER A 1 81 ? 19.439 6.156 -13.756 1.00 94.88 81 SER A O 1
ATOM 596 N N . LEU A 1 82 ? 17.669 5.618 -15.026 1.00 94.62 82 LEU A N 1
ATOM 597 C CA . LEU A 1 82 ? 17.244 4.508 -14.175 1.00 94.62 82 LEU A CA 1
ATOM 598 C C . LEU A 1 82 ? 18.261 3.362 -14.247 1.00 94.62 82 LEU A C 1
ATOM 600 O O . LEU A 1 82 ? 18.403 2.703 -15.276 1.00 94.62 82 LEU A O 1
ATOM 604 N N . GLN A 1 83 ? 18.921 3.090 -13.125 1.00 91.38 83 GLN A N 1
ATOM 605 C CA . GLN A 1 83 ? 19.743 1.900 -12.920 1.00 91.38 83 GLN A CA 1
ATOM 606 C C . GLN A 1 83 ? 19.121 1.075 -11.794 1.00 91.38 83 GLN A C 1
ATOM 608 O O . GLN A 1 83 ? 18.639 1.635 -10.812 1.00 91.38 83 GLN A O 1
ATOM 613 N N . GLN A 1 84 ? 19.127 -0.254 -11.920 1.00 86.81 84 GLN A N 1
ATOM 614 C CA . GLN A 1 84 ? 18.457 -1.121 -10.940 1.00 86.81 84 GLN A CA 1
ATOM 615 C C . GLN A 1 84 ? 19.057 -0.996 -9.534 1.00 86.81 84 GLN A C 1
ATOM 617 O O . GLN A 1 84 ? 18.319 -0.984 -8.552 1.00 86.81 84 GLN A O 1
ATOM 622 N N . ASP A 1 85 ? 20.376 -0.824 -9.436 1.00 88.38 85 ASP A N 1
ATOM 623 C CA . ASP A 1 85 ? 21.070 -0.723 -8.148 1.00 88.38 85 ASP A CA 1
ATOM 624 C C . ASP A 1 85 ? 20.834 0.618 -7.435 1.00 88.38 85 ASP A C 1
ATOM 626 O O . ASP A 1 85 ? 20.956 0.694 -6.213 1.00 88.38 85 ASP A O 1
ATOM 630 N N . SER A 1 86 ? 20.472 1.671 -8.178 1.00 88.75 86 SER A N 1
ATOM 631 C CA . SER A 1 86 ? 20.203 3.015 -7.642 1.00 88.75 86 SER A CA 1
ATOM 632 C C . SER A 1 86 ? 18.719 3.392 -7.643 1.00 88.75 86 SER A C 1
ATOM 634 O O . SER A 1 86 ? 18.366 4.501 -7.237 1.00 88.75 86 SER A O 1
ATOM 636 N N . ALA A 1 87 ? 17.843 2.476 -8.064 1.00 93.44 87 ALA A N 1
ATOM 637 C CA . ALA A 1 87 ? 16.404 2.678 -8.051 1.00 93.44 87 ALA A CA 1
ATOM 638 C C . ALA A 1 87 ? 15.898 2.931 -6.622 1.00 93.44 87 ALA A C 1
ATOM 640 O O . ALA A 1 87 ? 16.348 2.317 -5.649 1.00 93.44 87 ALA A O 1
ATOM 641 N N . ALA A 1 88 ? 14.910 3.813 -6.495 1.00 94.75 88 ALA A N 1
ATOM 642 C CA . ALA A 1 88 ? 14.176 3.985 -5.256 1.00 94.75 88 ALA A CA 1
ATOM 643 C C . ALA A 1 88 ? 13.504 2.659 -4.867 1.00 94.75 88 ALA A C 1
ATOM 645 O O . ALA A 1 88 ? 12.948 1.949 -5.713 1.00 94.75 88 ALA A O 1
ATOM 646 N N . LYS A 1 89 ? 13.543 2.347 -3.569 1.00 96.12 89 LYS A N 1
ATOM 647 C CA . LYS A 1 89 ? 13.038 1.089 -3.015 1.00 96.12 89 LYS A CA 1
ATOM 648 C C . LYS A 1 89 ? 11.860 1.322 -2.083 1.00 96.12 89 LYS A C 1
ATOM 650 O O . LYS A 1 89 ? 11.901 2.170 -1.189 1.00 96.12 89 LYS A O 1
ATOM 655 N N . TYR A 1 90 ? 10.813 0.541 -2.292 1.00 96.81 90 TYR A N 1
ATOM 656 C CA . TYR A 1 90 ? 9.667 0.421 -1.413 1.00 96.81 90 TYR A CA 1
ATOM 657 C C . TYR A 1 90 ? 9.940 -0.633 -0.339 1.00 96.81 90 TYR A C 1
ATOM 659 O O . TYR A 1 90 ? 10.366 -1.748 -0.626 1.00 96.81 90 TYR A O 1
ATOM 667 N N . ASP A 1 91 ? 9.672 -0.255 0.904 1.00 95.81 91 ASP A N 1
ATOM 668 C CA . ASP A 1 91 ? 9.898 -1.025 2.129 1.00 95.81 91 ASP A CA 1
ATOM 669 C C . ASP A 1 91 ? 8.679 -1.871 2.538 1.00 95.81 91 ASP A C 1
ATOM 671 O O . ASP A 1 91 ? 8.675 -2.489 3.601 1.00 95.81 91 ASP A O 1
ATOM 675 N N . GLY A 1 92 ? 7.625 -1.884 1.717 1.00 96.81 92 GLY A N 1
ATOM 676 C CA . GLY A 1 92 ? 6.380 -2.578 2.030 1.00 96.81 92 GLY A CA 1
ATOM 677 C C . GLY A 1 92 ? 5.463 -1.806 2.972 1.00 96.81 92 GLY A C 1
ATOM 678 O O . GLY A 1 92 ? 4.457 -2.371 3.394 1.00 96.81 92 GLY A O 1
ATOM 679 N N . TYR A 1 93 ? 5.774 -0.545 3.306 1.00 96.69 93 TYR A N 1
ATOM 680 C CA . TYR A 1 93 ? 4.990 0.227 4.267 1.00 96.69 93 TYR A CA 1
ATOM 681 C C . TYR A 1 93 ? 3.500 0.271 3.929 1.00 96.69 93 TYR A C 1
ATOM 683 O O . TYR A 1 93 ? 3.106 0.635 2.818 1.00 96.69 93 TYR A O 1
ATOM 691 N N . THR A 1 94 ? 2.679 -0.001 4.931 1.00 96.75 94 THR A N 1
ATOM 692 C CA . THR A 1 94 ? 1.229 0.131 4.902 1.00 96.75 94 THR A CA 1
ATOM 693 C C . THR A 1 94 ? 0.729 0.605 6.268 1.00 96.75 94 THR A C 1
ATOM 695 O O . THR A 1 94 ? 1.426 0.487 7.279 1.00 96.75 94 THR A O 1
ATOM 698 N N . SER A 1 95 ? -0.478 1.168 6.302 1.00 95.69 95 SER A N 1
ATOM 699 C CA . SER A 1 95 ? -1.111 1.631 7.538 1.00 95.69 95 SER A CA 1
ATOM 700 C C . SER A 1 95 ? -2.579 1.229 7.580 1.00 95.69 95 SER A C 1
ATOM 702 O O . SER A 1 95 ? -3.332 1.464 6.631 1.00 95.69 95 SER A O 1
ATOM 704 N N . CYS A 1 96 ? -2.982 0.654 8.709 1.00 95.00 96 CYS A N 1
ATOM 705 C CA . CYS A 1 96 ? -4.333 0.208 9.007 1.00 95.00 96 CYS A CA 1
ATOM 706 C C . CYS A 1 96 ? -4.825 0.896 10.292 1.00 95.00 96 CYS A C 1
ATOM 708 O O . CYS A 1 96 ? -4.567 0.408 11.393 1.00 95.00 96 CYS A O 1
ATOM 710 N N . PRO A 1 97 ? -5.546 2.022 10.188 1.00 95.88 97 PRO A N 1
ATOM 711 C CA . PRO A 1 97 ? -6.215 2.636 11.331 1.00 95.88 97 PRO A CA 1
ATOM 712 C C . PRO A 1 97 ? -7.427 1.789 11.750 1.00 95.88 97 PRO A C 1
ATOM 714 O O . PRO A 1 97 ? -8.518 1.924 11.190 1.00 95.88 97 PRO A O 1
ATOM 717 N N . VAL A 1 98 ? -7.232 0.909 12.734 1.00 97.12 98 VAL A N 1
ATOM 718 C CA . VAL A 1 98 ? -8.255 -0.006 13.251 1.00 97.12 98 VAL A CA 1
ATOM 719 C C . VAL A 1 98 ? -9.157 0.746 14.219 1.00 97.12 98 VAL A C 1
ATOM 721 O O . VAL A 1 98 ? -8.757 1.082 15.333 1.00 97.12 98 VAL A O 1
ATOM 724 N N . VAL A 1 99 ? -10.390 1.012 13.794 1.00 97.50 99 VAL A N 1
ATOM 725 C CA . VAL A 1 99 ? -11.430 1.563 14.667 1.00 97.50 99 VAL A CA 1
ATOM 726 C C . VAL A 1 99 ? -11.922 0.452 15.587 1.00 97.50 99 VAL A C 1
ATOM 728 O O . VAL A 1 99 ? -12.569 -0.485 15.128 1.00 97.50 99 VAL A O 1
ATOM 731 N N . THR A 1 100 ? -11.624 0.555 16.878 1.00 97.31 100 THR A N 1
ATOM 732 C CA . THR A 1 100 ? -12.031 -0.457 17.868 1.00 97.31 100 THR A CA 1
ATOM 733 C C . THR A 1 100 ? -13.390 -0.144 18.482 1.00 97.31 100 THR A C 1
ATOM 735 O O . THR A 1 100 ? -14.168 -1.039 18.798 1.00 97.31 100 THR A O 1
ATOM 738 N N . ARG A 1 101 ? -13.696 1.149 18.619 1.00 96.44 101 ARG A N 1
ATOM 739 C CA . ARG A 1 101 ? -14.986 1.700 19.042 1.00 96.44 101 ARG A CA 1
ATOM 740 C C . ARG A 1 101 ? -15.062 3.169 18.650 1.00 96.44 101 ARG A C 1
ATOM 742 O O . ARG A 1 101 ? -14.060 3.784 18.284 1.00 96.44 101 ARG A O 1
ATOM 749 N N . GLN A 1 102 ? -16.242 3.764 18.769 1.00 96.88 102 GLN A N 1
ATOM 750 C CA . GLN A 1 102 ? -16.398 5.198 18.549 1.00 96.88 102 GLN A CA 1
ATOM 751 C C . GLN A 1 102 ? -15.438 5.992 19.449 1.00 96.88 102 GLN A C 1
ATOM 753 O O . GLN A 1 102 ? -15.376 5.781 20.662 1.00 96.88 102 GLN A O 1
ATOM 758 N N . GLY A 1 103 ? -14.664 6.893 18.844 1.00 97.44 103 GLY A N 1
ATOM 759 C CA . GLY A 1 103 ? -13.664 7.687 19.556 1.00 97.44 103 GLY A CA 1
ATOM 760 C C . GLY A 1 103 ? -12.333 6.974 19.805 1.00 97.44 103 GLY A C 1
ATOM 761 O O . GLY A 1 103 ? -11.466 7.561 20.442 1.00 97.44 103 GLY A O 1
ATOM 762 N N . ARG A 1 104 ? -12.118 5.735 19.348 1.00 97.69 104 ARG A N 1
ATOM 763 C CA . ARG A 1 104 ? -10.835 5.040 19.533 1.00 97.69 104 ARG A CA 1
ATOM 764 C C . ARG A 1 104 ? -10.342 4.393 18.255 1.00 97.69 104 ARG A C 1
ATOM 766 O O . ARG A 1 104 ? -11.095 3.742 17.535 1.00 97.69 104 ARG A O 1
ATOM 773 N N . VAL A 1 105 ? -9.050 4.569 18.007 1.00 97.94 105 VAL A N 1
ATOM 774 C CA . VAL A 1 105 ? -8.325 3.924 16.917 1.00 97.94 105 VAL A CA 1
ATOM 775 C C . VAL A 1 105 ? -7.004 3.401 17.454 1.00 97.94 105 VAL A C 1
ATOM 777 O O . VAL A 1 105 ? -6.342 4.098 18.222 1.00 97.94 105 VAL A O 1
ATOM 780 N N . MET A 1 106 ? -6.624 2.207 17.013 1.00 96.69 106 MET A N 1
ATOM 781 C CA . MET A 1 106 ? -5.243 1.734 17.054 1.00 96.69 106 MET A CA 1
ATOM 782 C C . MET A 1 106 ? -4.631 1.938 15.662 1.00 96.69 106 MET A C 1
ATOM 784 O O . MET A 1 106 ? -5.211 1.497 14.665 1.00 96.69 106 MET A O 1
ATOM 788 N N . LEU A 1 107 ? -3.509 2.654 15.562 1.00 95.81 107 LEU A N 1
ATOM 789 C CA . LEU A 1 107 ? -2.903 2.998 14.271 1.00 95.81 107 LEU A CA 1
ATOM 790 C C . LEU A 1 107 ? -1.789 2.005 13.935 1.00 95.81 107 LEU A C 1
ATOM 792 O O . LEU A 1 107 ? -0.631 2.227 14.264 1.00 95.81 107 LEU A O 1
ATOM 796 N N . MET A 1 108 ? -2.139 0.914 13.262 1.00 94.88 108 MET A N 1
ATOM 797 C CA . MET A 1 108 ? -1.178 -0.142 12.950 1.00 94.88 108 MET A CA 1
ATOM 798 C C . MET A 1 108 ? -0.371 0.226 11.706 1.00 94.88 108 MET A C 1
ATOM 800 O O . MET A 1 108 ? -0.948 0.430 10.639 1.00 94.88 108 MET A O 1
ATOM 804 N N . GLU A 1 109 ? 0.953 0.297 11.830 1.00 95.31 109 GLU A N 1
ATOM 805 C CA . GLU A 1 109 ? 1.869 0.631 10.736 1.00 95.31 109 GLU A CA 1
ATOM 806 C C . GLU A 1 109 ? 3.014 -0.373 10.663 1.00 95.31 109 GLU A C 1
ATOM 808 O O . GLU A 1 109 ? 3.712 -0.614 11.649 1.00 95.31 109 GLU A O 1
ATOM 813 N N . TYR A 1 110 ? 3.222 -0.945 9.481 1.00 94.88 110 TYR A N 1
ATOM 814 C CA . TYR A 1 110 ? 4.233 -1.976 9.273 1.00 94.88 110 TYR A CA 1
ATOM 815 C C . TYR A 1 110 ? 4.736 -2.000 7.829 1.00 94.88 110 TYR A C 1
ATOM 817 O O . TYR A 1 110 ? 4.090 -1.459 6.933 1.00 94.88 110 TYR A O 1
ATOM 825 N N . GLY A 1 111 ? 5.903 -2.606 7.622 1.00 96.12 111 GLY A N 1
ATOM 826 C CA . GLY A 1 111 ? 6.530 -2.845 6.324 1.00 96.12 111 GLY A CA 1
ATOM 827 C C . GLY A 1 111 ? 6.526 -4.320 5.926 1.00 96.12 111 GLY A C 1
ATOM 828 O O . GLY A 1 111 ? 5.782 -5.134 6.481 1.00 96.12 111 GLY A O 1
ATOM 829 N N . TYR A 1 112 ? 7.385 -4.675 4.968 1.00 95.62 112 TYR A N 1
ATOM 830 C CA . TYR A 1 112 ? 7.634 -6.076 4.635 1.00 95.62 112 TYR A CA 1
ATOM 831 C C . TYR A 1 112 ? 8.091 -6.873 5.863 1.00 95.62 112 TYR A C 1
ATOM 833 O O . TYR A 1 112 ? 8.654 -6.327 6.814 1.00 95.62 112 TYR A O 1
ATOM 841 N N . ASP A 1 113 ? 7.780 -8.171 5.845 1.00 93.88 113 ASP A N 1
ATOM 842 C CA . ASP A 1 113 ? 8.128 -9.131 6.899 1.00 93.88 113 ASP A CA 1
ATOM 843 C C . ASP A 1 113 ? 7.585 -8.764 8.298 1.00 93.88 113 ASP A C 1
ATOM 845 O O . ASP A 1 113 ? 8.040 -9.285 9.313 1.00 93.88 113 ASP A O 1
ATOM 849 N N . GLY A 1 114 ? 6.585 -7.874 8.364 1.00 90.94 114 GLY A N 1
ATOM 850 C CA . GLY A 1 114 ? 5.961 -7.436 9.614 1.00 90.94 114 GLY A CA 1
ATOM 851 C C . GLY A 1 114 ? 6.792 -6.429 10.414 1.00 90.94 114 GLY A C 1
ATOM 852 O O . GLY A 1 114 ? 6.518 -6.227 11.596 1.00 90.94 114 GLY A O 1
ATOM 853 N N . ALA A 1 115 ? 7.793 -5.789 9.800 1.00 93.88 115 ALA A N 1
ATOM 854 C CA . ALA A 1 115 ? 8.603 -4.771 10.463 1.00 93.88 115 ALA A CA 1
ATOM 855 C C . ALA A 1 115 ? 7.726 -3.608 10.958 1.00 93.88 115 ALA A C 1
ATOM 857 O O . ALA A 1 115 ? 7.029 -2.985 10.162 1.00 93.88 115 ALA A O 1
ATOM 858 N N . ILE A 1 116 ? 7.765 -3.294 12.255 1.00 92.81 116 ILE A N 1
ATOM 859 C CA . ILE A 1 116 ? 6.962 -2.214 12.851 1.00 92.81 116 ILE A CA 1
ATOM 860 C C . ILE A 1 116 ? 7.491 -0.852 12.377 1.00 92.81 116 ILE A C 1
ATOM 862 O O . ILE A 1 116 ? 8.682 -0.563 12.497 1.00 92.81 116 ILE A O 1
ATOM 866 N N . MET A 1 117 ? 6.603 -0.007 11.841 1.00 91.56 117 MET A N 1
ATOM 867 C CA . MET A 1 117 ? 6.945 1.290 11.233 1.00 91.56 117 MET A CA 1
ATOM 868 C C . MET A 1 117 ? 6.074 2.439 11.760 1.00 91.56 117 MET A C 1
ATOM 870 O O . MET A 1 117 ? 5.585 3.265 10.990 1.00 91.56 117 MET A O 1
ATOM 874 N N . GLU A 1 118 ? 5.877 2.482 13.074 1.00 90.94 118 GLU A N 1
ATOM 875 C CA . GLU A 1 118 ? 5.049 3.476 13.762 1.00 90.94 118 GLU A CA 1
ATOM 876 C C . GLU A 1 118 ? 5.586 4.905 13.600 1.00 90.94 118 GLU A C 1
ATOM 878 O O . GLU A 1 118 ? 6.646 5.262 14.126 1.00 90.94 118 GLU A O 1
ATOM 883 N N . MET A 1 119 ? 4.833 5.743 12.889 1.00 86.12 119 MET A N 1
ATOM 884 C CA . MET A 1 119 ? 5.173 7.129 12.576 1.00 86.12 119 MET A CA 1
ATOM 885 C C . MET A 1 119 ? 5.286 8.005 13.828 1.00 86.12 119 MET A C 1
ATOM 887 O O . MET A 1 119 ? 6.167 8.863 13.914 1.00 86.12 119 MET A O 1
ATOM 891 N N . PHE A 1 120 ? 4.405 7.792 14.802 1.00 87.50 120 PHE A N 1
ATOM 892 C CA . PHE A 1 120 ? 4.285 8.598 16.014 1.00 87.50 120 PHE A CA 1
ATOM 893 C C . PHE A 1 120 ? 5.049 8.016 17.213 1.00 87.50 120 PHE A C 1
ATOM 895 O O . PHE A 1 120 ? 5.171 8.698 18.232 1.00 87.50 120 PHE A O 1
ATOM 902 N N . SER A 1 121 ? 5.647 6.824 17.084 1.00 85.19 121 SER A N 1
ATOM 903 C CA . SER A 1 121 ? 6.473 6.203 18.138 1.00 85.19 121 SER A CA 1
ATOM 904 C C . SER A 1 121 ? 7.608 7.120 18.611 1.00 85.19 121 SER A C 1
ATOM 906 O O . SER A 1 121 ? 7.836 7.288 19.809 1.00 85.19 121 SER A O 1
ATOM 908 N N . LYS A 1 122 ? 8.264 7.825 17.677 1.00 84.50 122 LYS A N 1
ATOM 909 C CA . LYS A 1 122 ? 9.325 8.809 17.969 1.00 84.50 122 LYS A CA 1
ATOM 910 C C . LYS A 1 122 ? 8.838 10.026 18.760 1.00 84.50 122 LYS A C 1
ATOM 912 O O . LYS A 1 122 ? 9.652 10.732 19.343 1.00 84.50 122 LYS A O 1
ATOM 917 N N . LEU A 1 123 ? 7.530 10.277 18.773 1.00 85.75 123 LEU A N 1
ATOM 918 C CA . LEU A 1 123 ? 6.884 11.337 19.549 1.00 85.75 123 LEU A CA 1
ATOM 919 C C . LEU A 1 123 ? 6.345 10.821 20.896 1.00 85.75 123 LEU A C 1
ATOM 921 O O . LEU A 1 123 ? 5.617 11.539 21.576 1.00 85.75 123 LEU A O 1
ATOM 925 N N . GLY A 1 124 ? 6.696 9.589 21.285 1.00 89.00 124 GLY A N 1
ATOM 926 C CA . GLY A 1 124 ? 6.272 8.964 22.540 1.00 89.00 124 GLY A CA 1
ATOM 927 C C . GLY A 1 124 ? 4.842 8.422 22.516 1.00 89.00 124 GLY A C 1
ATOM 928 O O . GLY A 1 124 ? 4.272 8.154 23.571 1.00 89.00 124 GLY A O 1
ATOM 929 N N . ILE A 1 125 ? 4.243 8.284 21.331 1.00 90.19 125 ILE A N 1
ATOM 930 C CA . ILE A 1 125 ? 2.875 7.797 21.162 1.00 90.19 125 ILE A CA 1
ATOM 931 C C . ILE A 1 125 ? 2.928 6.305 20.827 1.00 90.19 125 ILE A C 1
ATOM 933 O O . ILE A 1 125 ? 3.349 5.934 19.736 1.00 90.19 125 ILE A O 1
ATOM 937 N N . ASP A 1 126 ? 2.464 5.467 21.753 1.00 92.56 126 ASP A N 1
ATOM 938 C CA . ASP A 1 126 ? 2.329 4.020 21.549 1.00 92.56 126 ASP A CA 1
ATOM 939 C C . ASP A 1 126 ? 1.094 3.712 20.689 1.00 92.56 126 ASP A C 1
ATOM 941 O O . ASP A 1 126 ? -0.047 3.829 21.152 1.00 92.56 126 ASP A O 1
ATOM 945 N N . GLN A 1 127 ? 1.312 3.341 19.427 1.00 92.50 127 GLN A N 1
ATOM 946 C CA . GLN A 1 127 ? 0.228 3.127 18.467 1.00 92.50 127 GLN A CA 1
ATOM 947 C C . GLN A 1 127 ? -0.463 1.765 18.606 1.00 92.50 127 GLN A C 1
ATOM 949 O O . GLN A 1 127 ? -1.512 1.555 17.983 1.00 92.50 127 GLN A O 1
ATOM 954 N N . SER A 1 128 ? 0.070 0.879 19.455 1.00 92.38 128 SER A N 1
ATOM 955 C CA . SER A 1 128 ? -0.575 -0.385 19.816 1.00 92.38 128 SER A CA 1
ATOM 956 C C . SER A 1 128 ? -1.815 -0.186 20.695 1.00 92.38 128 SER A C 1
ATOM 958 O O . SER A 1 128 ? -2.667 -1.069 20.773 1.00 92.38 128 SER A O 1
ATOM 960 N N . GLN A 1 129 ? -1.944 0.983 21.333 1.00 95.38 129 GLN A N 1
ATOM 961 C CA . GLN A 1 129 ? -3.026 1.298 22.263 1.00 95.38 129 GLN A CA 1
ATOM 962 C C . GLN A 1 129 ? -4.202 2.020 21.594 1.00 95.38 129 GLN A C 1
ATOM 964 O O . GLN A 1 129 ? -4.066 2.722 20.591 1.00 95.38 129 GLN A O 1
ATOM 969 N N . GLU A 1 130 ? -5.383 1.913 22.208 1.00 96.75 130 GLU A N 1
ATOM 970 C CA . GLU A 1 130 ? -6.577 2.645 21.784 1.00 96.75 130 GLU A CA 1
ATOM 971 C C . GLU A 1 130 ? -6.471 4.149 22.074 1.00 96.75 130 GLU A C 1
ATOM 973 O O . GLU A 1 130 ? -6.596 4.602 23.217 1.00 96.75 130 GLU A O 1
ATOM 978 N N . GLN A 1 131 ? -6.364 4.970 21.030 1.00 95.00 131 GLN A N 1
ATOM 979 C CA . GLN A 1 131 ? -6.152 6.405 21.198 1.00 95.00 131 GLN A CA 1
ATOM 980 C C . GLN A 1 131 ? -7.266 7.254 20.587 1.00 95.00 131 GLN A C 1
ATOM 982 O O . GLN A 1 131 ? -7.709 7.042 19.457 1.00 95.00 131 GLN A O 1
ATOM 987 N N . TYR A 1 132 ? -7.692 8.275 21.340 1.00 96.12 132 TYR A N 1
ATOM 988 C CA . TYR A 1 132 ? -8.614 9.302 20.839 1.00 96.12 132 TYR A CA 1
ATOM 989 C C . TYR A 1 132 ? -7.921 10.245 19.848 1.00 96.12 132 TYR A C 1
ATOM 991 O O . TYR A 1 132 ? -8.526 10.696 18.880 1.00 96.12 132 TYR A O 1
ATOM 999 N N . LEU A 1 133 ? -6.621 10.493 20.031 1.00 94.94 133 LEU A N 1
ATOM 1000 C CA . LEU A 1 133 ? -5.841 11.279 19.079 1.00 94.94 133 LEU A CA 1
ATOM 1001 C C . LEU A 1 133 ? -5.822 10.616 17.693 1.00 94.94 133 LEU A C 1
ATOM 1003 O O . LEU A 1 133 ? -6.111 11.277 16.700 1.00 94.94 133 LEU A O 1
ATOM 1007 N N . MET A 1 134 ? -5.581 9.303 17.626 1.00 95.38 134 MET A N 1
ATOM 1008 C CA . MET A 1 134 ? -5.617 8.550 16.364 1.00 95.38 134 MET A CA 1
ATOM 1009 C C . MET A 1 134 ? -7.017 8.506 15.749 1.00 95.38 134 MET A C 1
ATOM 1011 O O . MET A 1 134 ? -7.154 8.502 14.526 1.00 95.38 134 MET A O 1
ATOM 1015 N N . TRP A 1 135 ? -8.067 8.555 16.573 1.00 96.94 135 TRP A N 1
ATOM 1016 C CA . TRP A 1 135 ? -9.429 8.749 16.086 1.00 96.94 135 TRP A CA 1
ATOM 1017 C C . TRP A 1 135 ? -9.591 10.092 15.365 1.00 96.94 135 TRP A C 1
ATOM 1019 O O . TRP A 1 135 ? -10.113 10.112 14.251 1.00 96.94 135 TRP A O 1
ATOM 1029 N N . LEU A 1 136 ? -9.097 11.200 15.931 1.00 96.75 136 LEU A N 1
ATOM 1030 C CA . LEU A 1 136 ? -9.125 12.513 15.269 1.00 96.75 136 LEU A CA 1
ATOM 1031 C C . LEU A 1 136 ? -8.276 12.527 13.993 1.00 96.75 136 LEU A C 1
ATOM 1033 O O . LEU A 1 136 ? -8.718 13.043 12.967 1.00 96.75 136 LEU A O 1
ATOM 1037 N N . VAL A 1 137 ? -7.095 11.901 14.020 1.00 94.62 137 VAL A N 1
ATOM 1038 C CA . VAL A 1 137 ? -6.257 11.738 12.823 1.00 94.62 137 VAL A CA 1
ATOM 1039 C C . VAL A 1 137 ? -7.036 11.004 11.730 1.00 94.62 137 VAL A C 1
ATOM 1041 O O . VAL A 1 137 ? -7.151 11.501 10.613 1.00 94.62 137 VAL A O 1
ATOM 1044 N N . LYS A 1 138 ? -7.651 9.860 12.047 1.00 95.31 138 LYS A N 1
ATOM 1045 C CA . LYS A 1 138 ? -8.399 9.050 11.078 1.00 95.31 138 LYS A CA 1
ATOM 1046 C C . LYS A 1 138 ? -9.655 9.736 10.539 1.00 95.31 138 LYS A C 1
ATOM 1048 O O . LYS A 1 138 ? -9.991 9.549 9.369 1.00 95.31 138 LYS A O 1
ATOM 1053 N N . THR A 1 139 ? -10.386 10.451 11.387 1.00 96.62 139 THR A N 1
ATOM 1054 C CA . THR A 1 139 ? -11.708 11.000 11.039 1.00 96.62 139 THR A CA 1
ATOM 1055 C C . THR A 1 139 ? -11.647 12.403 10.453 1.00 96.62 139 THR A C 1
ATOM 1057 O O . THR A 1 139 ? -12.496 12.734 9.631 1.00 96.62 139 THR A O 1
ATOM 1060 N N . LEU A 1 140 ? -10.644 13.205 10.820 1.00 96.31 140 LEU A N 1
ATOM 1061 C CA . LEU A 1 140 ? -10.521 14.599 10.387 1.00 96.31 140 LEU A CA 1
ATOM 1062 C C . LEU A 1 140 ? -9.300 14.811 9.492 1.00 96.31 140 LEU A C 1
ATOM 1064 O O . LEU A 1 140 ? -9.427 15.320 8.379 1.00 96.31 140 LEU A O 1
ATOM 1068 N N . VAL A 1 141 ? -8.118 14.397 9.958 1.00 95.19 141 VAL A N 1
ATOM 1069 C CA . VAL A 1 141 ? -6.850 14.728 9.289 1.00 95.19 141 VAL A CA 1
ATOM 1070 C C . VAL A 1 141 ? -6.675 13.936 7.999 1.00 95.19 141 VAL A C 1
ATOM 1072 O O . VAL A 1 141 ? -6.411 14.536 6.962 1.00 95.19 141 VAL A O 1
ATOM 1075 N N . LEU A 1 142 ? -6.845 12.609 8.025 1.00 94.69 142 LEU A N 1
ATOM 1076 C CA . LEU A 1 142 ? -6.633 11.764 6.846 1.00 94.69 142 LEU A CA 1
ATOM 1077 C C . LEU A 1 142 ? -7.586 12.100 5.686 1.00 94.69 142 LEU A C 1
ATOM 1079 O O . LEU A 1 142 ? -7.094 12.208 4.565 1.00 94.69 142 LEU A O 1
ATOM 1083 N N . PRO A 1 143 ? -8.900 12.327 5.891 1.00 96.12 143 PRO A N 1
ATOM 1084 C CA . PRO A 1 143 ? -9.779 12.753 4.803 1.00 96.12 143 PRO A CA 1
ATOM 1085 C C . PRO A 1 143 ? -9.380 14.112 4.218 1.00 96.12 143 PRO A C 1
ATOM 1087 O O . PRO A 1 143 ? -9.316 14.257 2.998 1.00 96.12 143 PRO A O 1
ATOM 1090 N N . ALA A 1 144 ? -9.057 15.095 5.068 1.00 95.56 144 ALA A N 1
ATOM 1091 C CA . ALA A 1 144 ? -8.607 16.405 4.606 1.00 95.56 144 ALA A CA 1
ATOM 1092 C C . ALA A 1 144 ? -7.288 16.302 3.824 1.00 95.56 144 ALA A C 1
ATOM 1094 O O . ALA A 1 144 ? -7.175 16.842 2.726 1.00 95.56 144 ALA A O 1
ATOM 1095 N N . ALA A 1 145 ? -6.311 15.557 4.345 1.00 94.31 145 ALA A N 1
ATOM 1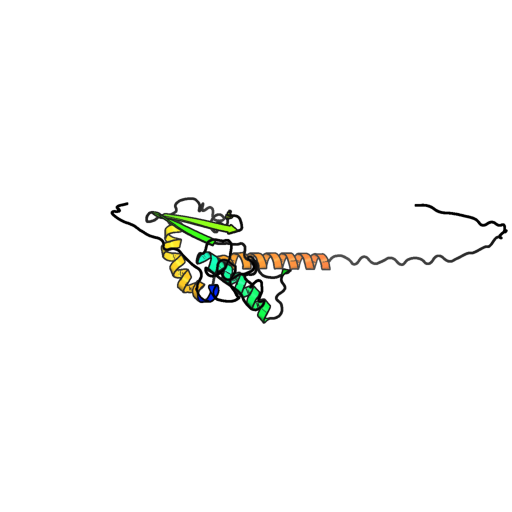096 C CA . ALA A 1 145 ? -5.023 15.327 3.702 1.00 94.31 145 ALA A CA 1
ATOM 1097 C C . ALA A 1 145 ? -5.155 14.553 2.381 1.00 94.31 145 ALA A C 1
ATOM 1099 O O . ALA A 1 145 ? -4.458 14.864 1.418 1.00 94.31 145 ALA A O 1
ATOM 1100 N N . TYR A 1 146 ? -6.068 13.585 2.296 1.00 95.50 146 TYR A N 1
ATOM 1101 C CA . TYR A 1 146 ? -6.322 12.838 1.067 1.00 95.50 146 TYR A CA 1
ATOM 1102 C C . TYR A 1 146 ? -6.729 13.775 -0.084 1.00 95.50 146 TYR A C 1
ATOM 1104 O O . TYR A 1 146 ? -6.092 13.796 -1.141 1.00 95.50 146 TYR A O 1
ATOM 1112 N N . TRP A 1 147 ? -7.737 14.620 0.145 1.00 95.94 147 TRP A N 1
ATOM 1113 C CA . TRP A 1 147 ? -8.250 15.543 -0.873 1.00 95.94 147 TRP A CA 1
ATOM 1114 C C . TRP A 1 147 ? -7.360 16.769 -1.100 1.00 95.94 147 TRP A C 1
ATOM 1116 O O . TRP A 1 147 ? -7.244 17.257 -2.220 1.00 95.94 147 TRP A O 1
ATOM 1126 N N . ALA A 1 148 ? -6.725 17.293 -0.052 1.00 95.88 148 ALA A N 1
ATOM 1127 C CA . ALA A 1 148 ? -5.908 18.494 -0.174 1.00 95.88 148 ALA A CA 1
ATOM 1128 C C . ALA A 1 148 ? -4.499 18.211 -0.713 1.00 95.88 148 ALA A C 1
ATOM 1130 O O . ALA A 1 148 ? -3.933 19.099 -1.354 1.00 95.88 148 ALA A O 1
ATOM 1131 N N . LEU A 1 149 ? -3.947 17.018 -0.449 1.00 94.62 149 LEU A N 1
ATOM 1132 C CA . LEU A 1 149 ? -2.537 16.687 -0.680 1.00 94.62 149 LEU A CA 1
ATOM 1133 C C . LEU A 1 149 ? -2.364 15.441 -1.555 1.00 94.62 149 LEU A C 1
ATOM 1135 O O . LEU A 1 149 ? -1.832 15.557 -2.657 1.00 94.62 149 LEU A O 1
ATOM 1139 N N . MET A 1 150 ? -2.839 14.270 -1.111 1.00 93.94 150 MET A N 1
ATOM 1140 C CA . MET A 1 150 ? -2.523 12.990 -1.769 1.00 93.94 150 MET A CA 1
ATOM 1141 C C . MET A 1 150 ? -3.013 12.945 -3.221 1.00 93.94 150 MET A C 1
ATOM 1143 O O . MET A 1 150 ? -2.267 12.561 -4.116 1.00 93.94 150 MET A O 1
ATOM 1147 N N . THR A 1 151 ? -4.237 13.408 -3.477 1.00 94.00 151 THR A N 1
ATOM 1148 C CA . THR A 1 151 ? -4.806 13.501 -4.838 1.00 94.00 151 THR A CA 1
ATOM 1149 C C . THR A 1 151 ? -4.096 14.517 -5.739 1.00 94.00 151 THR A C 1
ATOM 1151 O O . THR A 1 151 ? -4.219 14.439 -6.957 1.00 94.00 151 THR A O 1
ATOM 1154 N N . LYS A 1 152 ? -3.320 15.442 -5.163 1.00 94.12 152 LYS A N 1
ATOM 1155 C CA . LYS A 1 152 ? -2.483 16.410 -5.886 1.00 94.12 152 LYS A CA 1
ATOM 1156 C C . LYS A 1 152 ? -1.021 15.960 -6.005 1.00 94.12 152 LYS A C 1
ATOM 1158 O O . LYS A 1 152 ? -0.190 16.733 -6.467 1.00 94.12 152 LYS A O 1
ATOM 1163 N N . GLY A 1 153 ? -0.705 14.735 -5.577 1.00 91.75 153 GLY A N 1
ATOM 1164 C CA . GLY A 1 153 ? 0.643 14.170 -5.637 1.00 91.75 153 GLY A CA 1
ATOM 1165 C C . GLY A 1 153 ? 1.557 14.555 -4.470 1.00 91.75 153 GLY A C 1
ATOM 1166 O O . GLY A 1 153 ? 2.759 14.326 -4.555 1.00 91.75 153 GLY A O 1
ATOM 1167 N N . TYR A 1 154 ? 1.024 15.112 -3.377 1.00 90.88 154 TYR A N 1
ATOM 1168 C CA . TYR A 1 154 ? 1.813 15.459 -2.190 1.00 90.88 154 TYR A CA 1
ATOM 1169 C C . TYR A 1 154 ? 1.607 14.438 -1.066 1.00 90.88 154 TYR A C 1
ATOM 1171 O O . TYR A 1 154 ? 0.479 14.203 -0.629 1.00 90.88 154 TYR A O 1
ATOM 1179 N N . VAL A 1 155 ? 2.704 13.870 -0.548 1.00 87.81 155 VAL A N 1
ATOM 1180 C CA . VAL A 1 155 ? 2.687 12.883 0.555 1.00 87.81 155 VAL A CA 1
ATOM 1181 C C . VAL A 1 155 ? 3.678 13.302 1.657 1.00 87.81 155 VAL A C 1
ATOM 1183 O O . VAL A 1 155 ? 4.659 12.605 1.940 1.00 87.81 155 VAL A O 1
ATOM 1186 N N . PRO A 1 156 ? 3.459 14.462 2.306 1.00 77.06 156 PRO A N 1
ATOM 1187 C CA . PRO A 1 156 ? 4.480 15.116 3.124 1.00 77.06 156 PRO A CA 1
ATOM 1188 C C . PRO A 1 156 ? 4.933 14.288 4.330 1.00 77.06 156 PRO A C 1
ATOM 1190 O O . PRO A 1 156 ? 6.103 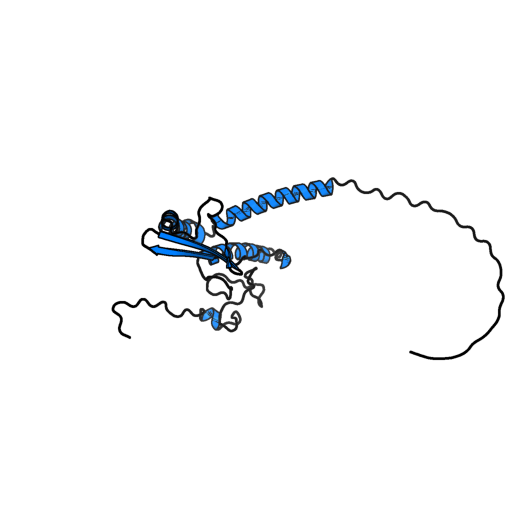14.334 4.695 1.00 77.06 156 PRO A O 1
ATOM 1193 N N . TRP A 1 157 ? 4.053 13.478 4.924 1.00 73.81 157 TRP A N 1
ATOM 1194 C CA . TRP A 1 157 ? 4.393 12.630 6.075 1.00 73.81 157 TRP A CA 1
ATOM 1195 C C . TRP A 1 157 ? 5.430 11.540 5.757 1.00 73.81 157 TRP A C 1
ATOM 1197 O O . TRP A 1 157 ? 6.120 11.074 6.660 1.00 73.81 157 TRP A O 1
ATOM 1207 N N . ARG A 1 158 ? 5.582 11.148 4.484 1.00 78.19 158 ARG A N 1
ATOM 1208 C CA . ARG A 1 158 ? 6.628 10.216 4.021 1.00 78.19 158 ARG A CA 1
ATOM 1209 C C . ARG A 1 158 ? 7.765 10.924 3.286 1.00 78.19 158 ARG A C 1
ATOM 1211 O O . ARG A 1 158 ? 8.897 10.446 3.334 1.00 78.19 158 ARG A O 1
ATOM 1218 N N . GLU A 1 159 ? 7.495 12.058 2.645 1.00 74.06 159 GLU A N 1
ATOM 1219 C CA . GLU A 1 159 ? 8.528 12.854 1.978 1.00 74.06 159 GLU A CA 1
ATOM 1220 C C . GLU A 1 159 ? 9.439 13.581 2.964 1.00 74.06 159 GLU A C 1
ATOM 1222 O O . GLU A 1 159 ? 10.652 13.507 2.806 1.00 74.06 159 GLU A O 1
ATOM 1227 N N . LEU A 1 160 ? 8.901 14.225 4.004 1.00 71.62 160 LEU A N 1
ATOM 1228 C CA . LEU A 1 160 ? 9.697 15.035 4.933 1.00 71.62 160 LEU A CA 1
ATOM 1229 C C . LEU A 1 160 ? 10.823 14.239 5.613 1.00 71.62 160 LEU A C 1
ATOM 1231 O O . LEU A 1 160 ? 11.965 14.700 5.564 1.00 71.62 160 LEU A O 1
ATOM 1235 N N . PRO A 1 161 ? 10.588 13.033 6.176 1.00 69.56 161 PRO A N 1
ATOM 1236 C CA . PRO A 1 161 ? 11.675 12.232 6.734 1.00 69.56 161 PRO A CA 1
ATOM 1237 C C . PRO A 1 161 ? 12.720 11.840 5.683 1.00 69.56 161 PRO A C 1
ATOM 1239 O O . PRO A 1 161 ? 13.913 11.920 5.960 1.00 69.56 161 PRO A O 1
ATOM 1242 N N . ARG A 1 162 ? 12.296 11.480 4.461 1.00 65.12 162 ARG A N 1
ATOM 1243 C CA . ARG A 1 162 ? 13.213 11.140 3.358 1.00 65.12 162 ARG A CA 1
ATOM 1244 C C . ARG A 1 162 ? 14.028 12.345 2.897 1.00 65.12 162 ARG A C 1
ATOM 1246 O O . ARG A 1 162 ? 15.211 12.201 2.626 1.00 65.12 162 ARG A O 1
ATOM 1253 N N . MET A 1 163 ? 13.422 13.527 2.816 1.00 63.22 163 MET A N 1
ATOM 1254 C CA . MET A 1 163 ? 14.099 14.774 2.454 1.00 63.22 163 MET A CA 1
ATOM 1255 C C . MET A 1 163 ? 15.117 15.184 3.516 1.00 63.22 163 MET A C 1
ATOM 1257 O O . MET A 1 163 ? 16.242 15.549 3.175 1.00 63.22 163 MET A O 1
ATOM 1261 N N . LEU A 1 164 ? 14.746 15.091 4.796 1.00 68.19 164 LEU A N 1
ATOM 1262 C CA . LEU A 1 164 ? 15.662 15.330 5.909 1.00 68.19 164 LEU A CA 1
ATOM 1263 C C . LEU A 1 164 ? 16.831 14.345 5.870 1.00 68.19 164 LEU A C 1
ATOM 1265 O O . LEU A 1 164 ? 17.978 14.768 5.961 1.00 68.19 164 LEU A O 1
ATOM 1269 N N . GLN A 1 165 ? 16.557 13.059 5.654 1.00 64.38 165 GLN A N 1
ATOM 1270 C CA . GLN A 1 165 ? 17.593 12.034 5.579 1.00 64.38 165 GLN A CA 1
ATOM 1271 C C . GLN A 1 165 ? 18.518 12.239 4.371 1.00 64.38 165 GLN A C 1
ATOM 1273 O O . GLN A 1 165 ? 19.723 12.333 4.560 1.00 64.38 165 GLN A O 1
ATOM 1278 N N . ARG A 1 166 ? 17.975 12.483 3.169 1.00 65.38 166 ARG A N 1
ATOM 1279 C CA . ARG A 1 166 ? 18.759 12.857 1.974 1.00 65.38 166 ARG A CA 1
ATOM 1280 C C . ARG A 1 166 ? 19.632 14.094 2.213 1.00 65.38 166 ARG A C 1
ATOM 1282 O O . ARG A 1 166 ? 20.775 14.114 1.776 1.00 65.38 166 ARG A O 1
ATOM 1289 N N . SER A 1 167 ? 19.120 15.104 2.921 1.00 67.38 167 SER A N 1
ATOM 1290 C CA . SER A 1 167 ? 19.877 16.324 3.250 1.00 67.38 167 SER A CA 1
ATOM 1291 C C . SER A 1 167 ? 21.012 16.067 4.244 1.00 67.38 167 SER A C 1
ATOM 1293 O O . SER A 1 167 ? 22.045 16.735 4.196 1.00 67.38 167 SER A O 1
ATOM 1295 N N . LEU A 1 168 ? 20.827 15.125 5.171 1.00 69.62 168 LEU A N 1
ATOM 1296 C CA . LEU A 1 168 ? 21.867 14.698 6.107 1.00 69.62 168 LEU A CA 1
ATOM 1297 C C . LEU A 1 168 ? 22.920 13.846 5.391 1.00 69.62 168 LEU A C 1
ATOM 1299 O O . LEU A 1 168 ? 24.111 14.116 5.524 1.00 69.62 168 LEU A O 1
ATOM 1303 N N . ASP A 1 169 ? 22.493 12.894 4.564 1.00 69.94 169 ASP A N 1
ATOM 1304 C CA . ASP A 1 169 ? 23.373 12.023 3.782 1.00 69.94 169 ASP A CA 1
ATOM 1305 C C . ASP A 1 169 ? 24.186 12.817 2.755 1.00 69.94 169 ASP A C 1
ATOM 1307 O O . ASP A 1 169 ? 25.373 12.560 2.586 1.00 69.94 169 ASP A O 1
ATOM 1311 N N . SER A 1 170 ? 23.610 13.852 2.131 1.00 68.00 170 SER A N 1
ATOM 1312 C CA . SER A 1 170 ? 24.358 14.752 1.247 1.00 68.00 170 SER A CA 1
ATOM 1313 C C . SER A 1 170 ? 25.410 15.563 2.001 1.00 68.00 170 SER A C 1
ATOM 1315 O O . SER A 1 170 ? 26.493 15.789 1.471 1.00 68.00 170 SER A O 1
ATOM 1317 N N . ARG A 1 171 ? 25.131 15.982 3.246 1.00 63.62 171 ARG A N 1
ATOM 1318 C CA . ARG A 1 171 ? 26.116 16.682 4.090 1.00 63.62 171 ARG A CA 1
ATOM 1319 C C . ARG A 1 171 ? 27.239 15.744 4.523 1.00 63.62 171 ARG A C 1
ATOM 1321 O O . ARG A 1 171 ? 28.399 16.139 4.466 1.00 63.62 171 ARG A O 1
ATOM 1328 N N . HIS A 1 172 ? 26.920 14.508 4.902 1.00 64.38 172 HIS A N 1
ATOM 1329 C CA . HIS A 1 172 ? 27.925 13.494 5.228 1.00 64.38 172 HIS A CA 1
ATOM 1330 C C . HIS A 1 172 ? 28.730 13.063 3.998 1.00 64.38 172 HIS A C 1
ATOM 1332 O O . HIS A 1 172 ? 29.941 12.919 4.098 1.00 64.38 172 HIS A O 1
ATOM 1338 N N . GLY A 1 173 ? 28.097 12.930 2.832 1.00 52.53 173 GLY A N 1
ATOM 1339 C CA . GLY A 1 173 ? 28.759 12.635 1.561 1.00 52.53 173 GLY A CA 1
ATOM 1340 C C . GLY A 1 173 ? 29.680 13.766 1.104 1.00 52.53 173 GLY A C 1
ATOM 1341 O O . GLY A 1 173 ? 30.801 13.504 0.682 1.00 52.53 173 GLY A O 1
ATOM 1342 N N . GLN A 1 174 ? 29.266 15.027 1.267 1.00 59.44 174 GLN A N 1
ATOM 1343 C CA . GLN A 1 174 ? 30.125 16.194 1.032 1.00 59.44 174 GLN A CA 1
ATOM 1344 C C . GLN A 1 174 ? 31.282 16.265 2.035 1.00 59.44 174 GLN A C 1
ATOM 1346 O O . GLN A 1 174 ? 32.407 16.546 1.635 1.00 59.44 174 GLN A O 1
ATOM 1351 N N . ALA A 1 175 ? 31.041 15.964 3.315 1.00 56.84 175 ALA A N 1
ATOM 1352 C CA . ALA A 1 175 ? 32.087 15.915 4.337 1.00 56.84 175 ALA A CA 1
ATOM 1353 C C . ALA A 1 175 ? 33.085 14.768 4.095 1.00 56.84 175 ALA A C 1
ATOM 1355 O O . ALA A 1 175 ? 34.289 14.966 4.234 1.00 56.84 175 ALA A O 1
ATOM 1356 N N . ALA A 1 176 ? 32.610 13.593 3.677 1.00 56.75 176 ALA A N 1
ATOM 1357 C CA . ALA A 1 176 ? 33.443 12.444 3.329 1.00 56.75 176 ALA A CA 1
ATOM 1358 C C . ALA A 1 176 ? 34.241 12.684 2.039 1.00 56.75 176 ALA A C 1
ATOM 1360 O O . ALA A 1 176 ? 35.429 12.377 1.994 1.00 56.75 176 ALA A O 1
ATOM 1361 N N . ALA A 1 177 ? 33.631 13.292 1.016 1.00 53.81 177 ALA A N 1
ATOM 1362 C CA . ALA A 1 177 ? 34.322 13.692 -0.209 1.00 53.81 177 ALA A CA 1
ATOM 1363 C C . ALA A 1 177 ? 35.372 14.784 0.057 1.00 53.81 177 ALA A C 1
ATOM 1365 O O . ALA A 1 177 ? 36.477 14.708 -0.474 1.00 53.81 177 ALA A O 1
ATOM 1366 N N . ALA A 1 178 ? 35.071 15.757 0.923 1.00 59.19 178 ALA A N 1
ATOM 1367 C CA . ALA A 1 178 ? 36.035 16.764 1.364 1.00 59.19 178 ALA A CA 1
ATOM 1368 C C . ALA A 1 178 ? 37.188 16.144 2.174 1.00 59.19 178 ALA A C 1
ATOM 1370 O O . ALA A 1 178 ? 38.340 16.522 1.981 1.00 59.19 178 ALA A O 1
ATOM 1371 N N . ALA A 1 179 ? 36.906 15.157 3.032 1.00 59.69 179 ALA A N 1
ATOM 1372 C CA . ALA A 1 179 ? 37.927 14.425 3.780 1.00 59.69 179 ALA A CA 1
ATOM 1373 C C . ALA A 1 179 ? 38.812 13.555 2.869 1.00 59.69 179 ALA A C 1
ATOM 1375 O O . ALA A 1 179 ? 40.024 13.511 3.062 1.00 59.69 179 ALA A O 1
ATOM 1376 N N . ALA A 1 180 ? 38.234 12.912 1.849 1.00 56.41 180 ALA A N 1
ATOM 1377 C CA . ALA A 1 180 ? 38.977 12.153 0.844 1.00 56.41 180 ALA A CA 1
ATOM 1378 C C . ALA A 1 180 ? 39.841 13.065 -0.046 1.00 56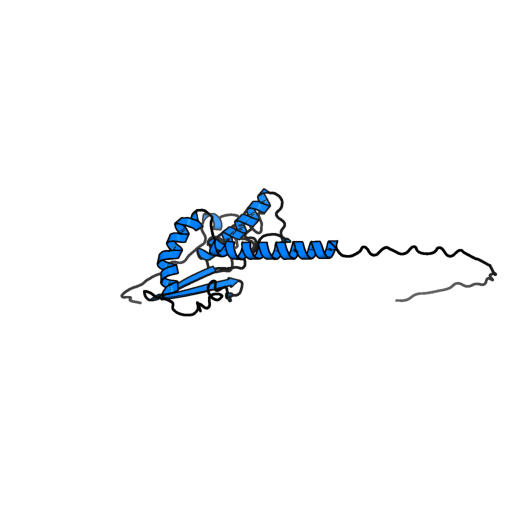.41 180 ALA A C 1
ATOM 1380 O O . ALA A 1 180 ? 40.985 12.733 -0.338 1.00 56.41 180 ALA A O 1
ATOM 1381 N N . ALA A 1 181 ? 39.339 14.249 -0.414 1.00 57.34 181 ALA A N 1
ATOM 1382 C CA . ALA A 1 181 ? 40.096 15.254 -1.163 1.00 57.34 181 ALA A CA 1
ATOM 1383 C C . ALA A 1 181 ? 41.220 15.918 -0.340 1.00 57.34 181 ALA A C 1
ATOM 1385 O O . ALA A 1 181 ? 42.147 16.483 -0.917 1.00 57.34 181 ALA A O 1
ATOM 1386 N N . ALA A 1 182 ? 41.153 15.849 0.994 1.00 55.47 182 ALA A N 1
ATOM 1387 C CA . ALA A 1 182 ? 42.176 16.361 1.905 1.00 55.47 182 ALA A CA 1
ATOM 1388 C C . ALA A 1 182 ? 43.271 15.332 2.249 1.00 55.47 182 ALA A C 1
ATOM 1390 O O . ALA A 1 182 ? 44.209 15.668 2.976 1.00 55.47 182 ALA A O 1
ATOM 1391 N N . GLN A 1 183 ? 43.185 14.089 1.753 1.00 49.84 183 GLN A N 1
ATOM 1392 C CA . GLN A 1 183 ? 44.257 13.111 1.942 1.00 49.84 183 GLN A CA 1
ATOM 1393 C C . GLN A 1 183 ? 45.469 13.493 1.073 1.00 49.84 183 GLN A C 1
ATOM 1395 O O . GLN A 1 183 ? 45.330 13.612 -0.146 1.00 49.84 183 GLN A O 1
ATOM 1400 N N . PRO A 1 184 ? 46.666 13.694 1.659 1.00 50.69 184 PRO A N 1
ATOM 1401 C CA . PRO A 1 184 ? 47.849 14.032 0.883 1.00 50.69 184 PRO A CA 1
ATOM 1402 C C . PRO A 1 184 ? 48.190 12.874 -0.057 1.00 50.69 184 PRO A C 1
ATOM 1404 O O . PRO A 1 184 ? 48.306 11.723 0.370 1.00 50.69 184 PRO A O 1
ATOM 1407 N N . SER A 1 185 ? 48.365 13.189 -1.341 1.00 52.09 185 SER A N 1
ATOM 1408 C CA . SER A 1 185 ? 48.880 12.253 -2.337 1.00 52.09 185 SER A CA 1
ATOM 1409 C C . SER A 1 185 ? 50.183 11.650 -1.819 1.00 52.09 185 SER A C 1
ATOM 1411 O O . SER A 1 185 ? 51.145 12.382 -1.574 1.00 52.09 185 SER A O 1
ATOM 1413 N N . GLN A 1 186 ? 50.234 10.329 -1.647 1.00 50.97 186 GLN A N 1
ATOM 1414 C CA . GLN A 1 186 ? 51.497 9.644 -1.404 1.00 50.97 186 GLN A CA 1
ATOM 1415 C C . GLN A 1 186 ? 52.392 9.875 -2.629 1.00 50.97 186 GLN A C 1
ATOM 1417 O O . GLN A 1 186 ? 52.192 9.269 -3.680 1.00 50.97 186 GLN A O 1
ATOM 1422 N N . CYS A 1 187 ? 53.353 10.795 -2.513 1.00 37.19 187 CYS A N 1
ATOM 1423 C CA . CYS A 1 187 ? 54.434 10.935 -3.479 1.00 37.19 187 CYS A CA 1
ATOM 1424 C C . CYS A 1 187 ? 55.194 9.608 -3.529 1.00 37.19 187 CYS A C 1
ATOM 1426 O O . CYS A 1 187 ? 55.840 9.222 -2.554 1.00 37.19 187 CYS A O 1
ATOM 1428 N N . ALA A 1 188 ? 55.117 8.913 -4.663 1.00 45.41 188 ALA A N 1
ATOM 1429 C CA . ALA A 1 188 ? 55.972 7.773 -4.944 1.00 45.41 188 ALA A CA 1
ATOM 1430 C C . ALA A 1 188 ? 57.441 8.233 -4.926 1.00 45.41 188 ALA A C 1
ATOM 1432 O O . ALA A 1 188 ? 57.826 9.144 -5.661 1.00 45.41 188 ALA A O 1
ATOM 1433 N N . ALA A 1 189 ? 58.254 7.625 -4.063 1.00 41.53 189 ALA A N 1
ATOM 1434 C CA . ALA A 1 189 ? 59.694 7.852 -4.039 1.00 41.53 189 ALA A CA 1
ATOM 1435 C C . ALA A 1 189 ? 60.348 7.278 -5.316 1.00 41.53 189 ALA A C 1
ATOM 1437 O O . ALA A 1 189 ? 59.925 6.218 -5.787 1.00 41.53 189 ALA A O 1
ATOM 1438 N N . PRO A 1 190 ? 61.383 7.927 -5.881 1.00 41.97 190 PRO A N 1
ATOM 1439 C CA . PRO A 1 190 ? 62.053 7.429 -7.075 1.00 41.97 190 PRO A CA 1
ATOM 1440 C C . PRO A 1 190 ? 62.867 6.171 -6.747 1.00 41.97 190 PRO A C 1
ATOM 1442 O O . PRO A 1 190 ? 63.713 6.169 -5.852 1.00 41.97 190 PRO A O 1
ATOM 1445 N N . THR A 1 191 ? 62.619 5.090 -7.484 1.00 40.78 191 THR A N 1
ATOM 1446 C CA . THR A 1 191 ? 63.405 3.855 -7.414 1.00 40.78 191 THR A CA 1
ATOM 1447 C C . THR A 1 191 ? 64.797 4.105 -7.996 1.00 40.78 191 THR A C 1
ATOM 1449 O O . THR A 1 191 ? 64.938 4.453 -9.167 1.00 40.78 191 THR A O 1
ATOM 1452 N N . ALA A 1 192 ? 65.833 3.945 -7.171 1.00 37.88 192 ALA A N 1
ATOM 1453 C CA . ALA A 1 192 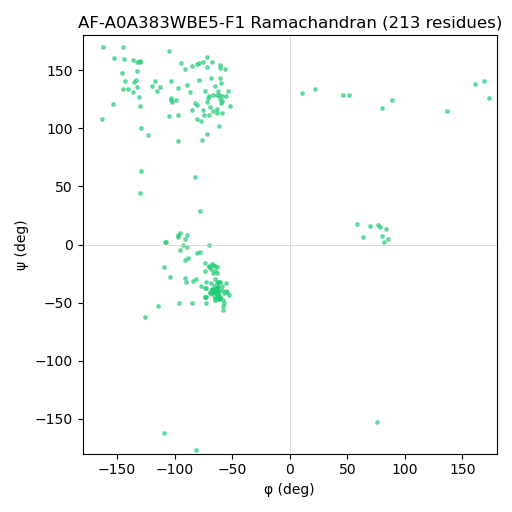? 67.223 4.044 -7.592 1.00 37.88 192 ALA A CA 1
ATOM 1454 C C . ALA A 1 192 ? 67.590 2.897 -8.552 1.00 37.88 192 ALA A C 1
ATOM 1456 O O . ALA A 1 192 ? 67.374 1.723 -8.255 1.00 37.88 192 ALA A O 1
ATOM 1457 N N . ILE A 1 193 ? 68.170 3.259 -9.696 1.00 39.69 193 ILE A N 1
ATOM 1458 C CA . ILE A 1 193 ? 68.793 2.347 -10.657 1.00 39.69 193 ILE A CA 1
ATOM 1459 C C . ILE A 1 193 ? 70.141 1.907 -10.071 1.00 39.69 193 ILE A C 1
ATOM 1461 O O . ILE A 1 193 ? 71.034 2.735 -9.900 1.00 39.69 193 ILE A O 1
ATOM 1465 N N . ALA A 1 194 ? 70.299 0.614 -9.779 1.00 37.12 194 ALA A N 1
ATOM 1466 C CA . ALA A 1 194 ? 71.593 0.005 -9.475 1.00 37.12 194 ALA A CA 1
ATOM 1467 C C . ALA A 1 194 ? 72.083 -0.786 -10.698 1.00 37.12 194 ALA A C 1
ATOM 1469 O O . ALA A 1 194 ? 71.372 -1.632 -11.239 1.00 37.12 194 ALA A O 1
ATOM 1470 N N . ALA A 1 195 ? 73.289 -0.444 -11.150 1.00 36.66 195 ALA A N 1
ATOM 1471 C CA . ALA A 1 195 ? 73.943 -0.950 -12.347 1.00 36.66 195 ALA A CA 1
ATOM 1472 C C . ALA A 1 195 ? 74.505 -2.380 -12.194 1.00 36.66 195 ALA A C 1
ATOM 1474 O O . ALA A 1 195 ? 74.797 -2.849 -11.096 1.00 36.66 195 ALA A O 1
ATOM 1475 N N . GLN A 1 196 ? 74.661 -3.036 -13.347 1.00 42.69 196 GLN A N 1
ATOM 1476 C CA . GLN A 1 196 ? 75.188 -4.383 -13.585 1.00 42.69 196 GLN A CA 1
ATOM 1477 C C . GLN A 1 196 ? 76.637 -4.592 -13.116 1.00 42.69 196 GLN A C 1
ATOM 1479 O O . GLN A 1 196 ? 77.458 -3.687 -13.241 1.00 42.69 196 GLN A O 1
ATOM 1484 N N . GLN A 1 197 ? 76.993 -5.848 -12.811 1.00 38.97 197 GLN A N 1
ATOM 1485 C CA . GLN A 1 197 ? 78.250 -6.434 -13.295 1.00 38.97 197 GLN A CA 1
ATOM 1486 C C . GLN A 1 197 ? 78.168 -7.970 -13.406 1.00 38.97 197 GLN A C 1
ATOM 1488 O O . GLN A 1 197 ? 77.884 -8.676 -12.443 1.00 38.97 197 GLN A O 1
ATOM 1493 N N . GLN A 1 198 ? 78.399 -8.456 -14.628 1.00 41.56 198 GLN A N 1
ATOM 1494 C CA . GLN A 1 198 ? 78.586 -9.851 -15.039 1.00 41.56 198 GLN A CA 1
ATOM 1495 C C . GLN A 1 198 ? 80.074 -10.210 -14.944 1.00 41.56 198 GLN A C 1
ATOM 1497 O O . GLN A 1 198 ? 80.891 -9.452 -15.461 1.00 41.56 198 GLN A O 1
ATOM 1502 N N . VAL A 1 199 ? 80.413 -11.393 -14.418 1.00 36.66 199 VAL A N 1
ATOM 1503 C CA . VAL A 1 199 ? 81.632 -12.133 -14.795 1.00 36.66 199 VAL A CA 1
ATOM 1504 C C . VAL A 1 199 ? 81.307 -13.630 -14.863 1.00 36.66 199 VAL A C 1
ATOM 1506 O O . VAL A 1 199 ? 80.608 -14.171 -14.010 1.00 36.66 199 VAL A O 1
ATOM 1509 N N . ALA A 1 200 ? 81.775 -14.246 -15.945 1.00 33.84 200 ALA A N 1
ATOM 1510 C CA . ALA A 1 200 ? 81.535 -15.605 -16.408 1.00 33.84 200 ALA A CA 1
ATOM 1511 C C . ALA A 1 200 ? 82.400 -16.668 -15.703 1.00 33.84 200 ALA A C 1
ATOM 1513 O O . ALA A 1 200 ? 83.520 -16.362 -15.306 1.00 33.84 200 ALA A O 1
ATOM 1514 N N . ALA A 1 201 ? 81.923 -17.920 -15.670 1.00 34.81 201 ALA A N 1
ATOM 1515 C CA . ALA A 1 201 ? 82.761 -19.127 -15.705 1.00 34.81 201 ALA A CA 1
ATOM 1516 C C . ALA A 1 201 ? 81.927 -20.382 -16.064 1.00 34.81 201 ALA A C 1
ATOM 1518 O O . ALA A 1 201 ? 81.088 -20.826 -15.291 1.00 34.81 201 ALA A O 1
ATOM 1519 N N . GLU A 1 202 ? 82.155 -20.863 -17.288 1.00 34.69 202 GLU A N 1
ATOM 1520 C CA . GLU A 1 202 ? 82.372 -22.253 -17.735 1.00 34.69 202 GLU A CA 1
ATOM 1521 C C . GLU A 1 202 ? 81.421 -23.425 -17.376 1.00 34.69 202 GLU A C 1
ATOM 1523 O O . GLU A 1 202 ? 81.123 -23.752 -16.233 1.00 34.69 202 GLU A O 1
ATOM 1528 N N . SER A 1 203 ? 81.040 -24.129 -18.453 1.00 35.72 203 SER A N 1
ATOM 1529 C CA . SER A 1 203 ? 80.445 -25.474 -18.539 1.00 35.72 203 SER A CA 1
ATOM 1530 C C . SER A 1 203 ? 81.467 -26.583 -18.211 1.00 35.72 203 SER A C 1
ATOM 1532 O O . SER A 1 203 ? 82.665 -26.360 -18.386 1.00 35.72 203 SER A O 1
ATOM 1534 N N . PRO A 1 204 ? 81.023 -27.812 -17.867 1.00 47.81 204 PRO A N 1
ATOM 1535 C CA . PRO A 1 204 ? 80.993 -28.849 -18.907 1.00 47.81 204 PRO A CA 1
ATOM 1536 C C . PRO A 1 204 ? 79.800 -29.832 -18.854 1.00 47.81 204 PRO A C 1
ATOM 1538 O O . PRO A 1 204 ? 79.354 -30.279 -17.805 1.00 47.81 204 PRO A O 1
ATOM 1541 N N . VAL A 1 205 ? 79.318 -30.154 -20.059 1.00 35.47 205 VAL A N 1
ATOM 1542 C CA . VAL A 1 205 ? 78.936 -31.466 -20.634 1.00 35.47 205 VAL A CA 1
ATOM 1543 C C . VAL A 1 205 ? 78.850 -32.684 -19.681 1.00 35.47 205 VAL A C 1
ATOM 1545 O O . VAL A 1 205 ? 79.826 -33.000 -19.014 1.00 35.47 205 VAL A O 1
ATOM 1548 N N . VAL A 1 206 ? 77.736 -33.443 -19.729 1.00 38.66 206 VAL A N 1
ATOM 1549 C CA . VAL A 1 206 ? 77.618 -34.861 -20.193 1.00 38.66 206 VAL A CA 1
ATOM 1550 C C . VAL A 1 206 ? 76.195 -35.421 -19.927 1.00 38.66 206 VAL A C 1
ATOM 1552 O O . VAL A 1 206 ? 75.692 -35.376 -18.814 1.00 38.66 206 VAL A O 1
ATOM 1555 N N . ALA A 1 207 ? 75.594 -35.943 -21.008 1.00 33.28 207 ALA A N 1
ATOM 1556 C CA . ALA A 1 207 ? 74.618 -37.037 -21.190 1.00 33.28 207 ALA A CA 1
ATOM 1557 C C . ALA A 1 207 ? 73.703 -37.522 -20.037 1.00 33.28 207 ALA A C 1
ATOM 1559 O O . ALA A 1 207 ? 74.177 -37.970 -19.004 1.00 33.28 207 ALA A O 1
ATOM 1560 N N . ALA A 1 208 ? 72.402 -37.696 -20.308 1.00 36.22 208 ALA A N 1
ATOM 1561 C CA . ALA A 1 208 ? 71.827 -38.928 -20.883 1.00 36.22 208 ALA A CA 1
ATOM 1562 C C . ALA A 1 208 ? 70.285 -38.912 -20.801 1.00 36.22 208 ALA A C 1
ATOM 1564 O O . ALA A 1 208 ? 69.695 -38.471 -19.820 1.00 36.22 208 ALA A O 1
ATOM 1565 N N . ALA A 1 209 ? 69.641 -39.405 -21.857 1.00 36.44 209 ALA A N 1
ATOM 1566 C CA . ALA A 1 209 ? 68.208 -39.661 -21.935 1.00 36.44 209 ALA A CA 1
ATOM 1567 C C . ALA A 1 209 ? 67.802 -40.873 -21.079 1.00 36.44 209 ALA A C 1
ATOM 1569 O O . ALA A 1 209 ? 68.597 -41.800 -20.950 1.00 36.44 209 ALA A O 1
ATOM 1570 N N . THR A 1 210 ? 66.556 -40.916 -20.589 1.00 37.88 210 THR A N 1
ATOM 1571 C CA . THR A 1 210 ? 65.516 -41.911 -20.955 1.00 37.88 210 THR A CA 1
ATOM 1572 C C . THR A 1 210 ? 64.367 -42.005 -19.927 1.00 37.88 210 THR A C 1
ATOM 1574 O O . THR A 1 210 ? 64.598 -42.063 -18.728 1.00 37.88 210 THR A O 1
ATOM 1577 N N . HIS A 1 211 ? 63.147 -42.103 -20.477 1.00 35.75 211 HIS A N 1
ATOM 1578 C CA . HIS A 1 211 ? 62.024 -42.971 -20.070 1.00 35.75 211 HIS A CA 1
ATOM 1579 C C . HIS A 1 211 ? 61.060 -42.635 -18.885 1.00 35.75 211 HIS A C 1
ATOM 1581 O O . HIS A 1 211 ? 61.416 -42.661 -17.717 1.00 35.75 211 HIS A O 1
ATOM 1587 N N . GLU A 1 212 ? 59.784 -42.482 -19.292 1.00 37.44 212 GLU A N 1
ATOM 1588 C CA . GLU A 1 212 ? 58.509 -43.033 -18.753 1.00 37.44 212 GLU A CA 1
ATOM 1589 C C . GLU A 1 212 ? 57.663 -42.353 -17.655 1.00 37.44 212 GLU A C 1
ATOM 1591 O O . GLU A 1 212 ? 58.078 -42.136 -16.527 1.00 37.44 212 GLU A O 1
ATOM 1596 N N . HIS A 1 213 ? 56.398 -42.143 -18.061 1.00 40.84 213 HIS A N 1
ATOM 1597 C CA . HIS A 1 213 ? 55.114 -42.453 -17.412 1.00 40.84 213 HIS A CA 1
ATOM 1598 C C . HIS A 1 213 ? 54.847 -42.131 -15.930 1.00 40.84 213 HIS A C 1
ATOM 1600 O O . HIS A 1 213 ? 55.435 -42.716 -15.031 1.00 40.84 213 HIS A O 1
ATOM 1606 N N . GLY A 1 214 ? 53.711 -41.451 -15.709 1.00 35.59 214 GLY A N 1
ATOM 1607 C CA . GLY A 1 214 ? 52.682 -42.006 -14.823 1.00 35.59 214 GLY A CA 1
ATOM 1608 C C . GLY A 1 214 ? 52.021 -41.044 -13.834 1.00 35.59 214 GLY A C 1
ATOM 1609 O O . GLY A 1 214 ? 52.642 -40.670 -12.849 1.00 35.59 214 GLY A O 1
ATO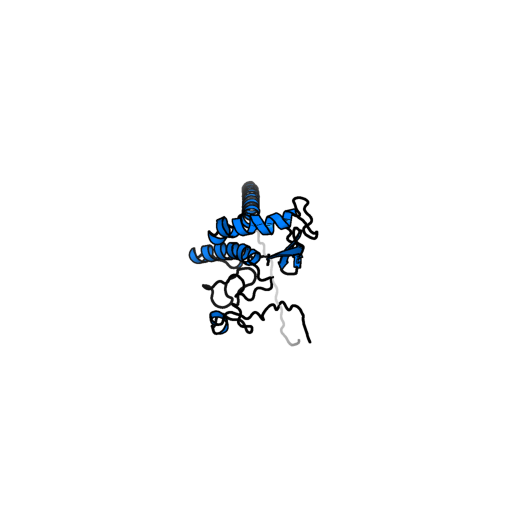M 1610 N N . CYS A 1 215 ? 50.716 -40.848 -14.067 1.00 37.75 215 CYS A N 1
ATOM 1611 C CA . CYS A 1 215 ? 49.653 -40.339 -13.186 1.00 37.75 215 CYS A CA 1
ATOM 1612 C C . CYS A 1 215 ? 49.528 -38.825 -12.962 1.00 37.75 215 CYS A C 1
ATOM 1614 O O . CYS A 1 215 ? 50.458 -38.192 -12.426 1.00 37.75 215 CYS A O 1
#

Nearest PDB structures (foldseek):
  6oib-assembly1_A  TM=9.353E-01  e=9.688E-15  Homo sapiens
  8dhk-assembly1_B  TM=9.344E-01  e=1.034E-14  Homo sapiens
  6ynz-assembly1_e  TM=8.121E-01  e=3.381E-06  Tetrahymena thermophila
  1fcd-assembly2_B  TM=7.344E-01  e=4.171E-03  Allochromatium vinosum
  7xpi-assembly1_A  TM=4.931E-01  e=6.561E-03  Gallus gallus

Sequence (215 aa):
MHYDLLHVTPPHVPAPAVANSSLADAGGWLVVNKETLQHLRYPNVFGIGDCCSLPTGKTAAAAAAQFLVLRDNLDALMAGSLQQDSAAKYDGYTSCPVVTRQGRVMLMEYGYDGAIMEMFSKLGIDQSQEQYLMWLVKTLVLPAAYWALMTKGYVPWRELPRMLQRSLDSRHGQAAAAAAAAQPSQCAAPTAIAAQQQVAAESPVVAAATHEHGC

Mean predicted aligned error: 12.13 Å

InterPro domains:
  IPR015904 Sulphide quinone-reductase [PTHR10632] (1-155)
  IPR036188 FAD/NAD(P)-binding domain superfamily [G3DSA:3.50.50.60] (2-11)
  IPR036188 FAD/NAD(P)-binding domain superfamily [G3DSA:3.50.50.60] (12-73)
  IPR036188 FAD/NAD(P)-binding domain superfamily [SSF51905] (7-77)

Organism: Tetradesmus obliquus (NCBI:txid3088)

pLDDT: mean 82.99, std 21.38, range [33.28, 98.38]